Protein AF-A0A3M1W271-F1 (afdb_monomer_lite)

Radius of gyration: 35.54 Å; chains: 1; bounding box: 88×85×99 Å

Structure (mmCIF, N/CA/C/O backbone):
data_AF-A0A3M1W271-F1
#
_entry.id   AF-A0A3M1W271-F1
#
loop_
_atom_site.group_PDB
_atom_site.id
_atom_site.type_symbol
_atom_site.label_atom_id
_atom_site.label_alt_id
_atom_site.label_comp_id
_atom_site.label_asym_id
_atom_site.label_entity_id
_atom_site.label_seq_id
_atom_site.pdbx_PDB_ins_code
_atom_site.Cartn_x
_atom_site.Cartn_y
_atom_site.Cartn_z
_atom_site.occupancy
_atom_site.B_iso_or_equiv
_atom_site.auth_seq_id
_atom_site.auth_comp_id
_atom_site.auth_asym_id
_atom_site.auth_atom_id
_atom_site.pdbx_PDB_model_num
ATOM 1 N N . MET A 1 1 ? 28.855 -4.464 46.866 1.00 49.19 1 MET A N 1
ATOM 2 C CA . MET A 1 1 ? 28.554 -5.859 47.249 1.00 49.19 1 MET A CA 1
ATOM 3 C C . MET A 1 1 ? 27.226 -6.256 46.620 1.00 49.19 1 MET A C 1
ATOM 5 O O . MET A 1 1 ? 26.177 -5.941 47.157 1.00 49.19 1 MET A O 1
ATOM 9 N N . ALA A 1 2 ? 27.291 -6.854 45.432 1.00 51.12 2 ALA A N 1
ATOM 10 C CA . ALA A 1 2 ? 26.289 -7.813 44.949 1.00 51.12 2 ALA A CA 1
ATOM 11 C C . ALA A 1 2 ? 26.632 -9.200 45.578 1.00 51.12 2 ALA A C 1
ATOM 13 O O . ALA A 1 2 ? 27.710 -9.261 46.186 1.00 51.12 2 ALA A O 1
ATOM 14 N N . PRO A 1 3 ? 25.862 -10.310 45.415 1.00 60.41 3 PRO A N 1
ATOM 15 C CA . PRO A 1 3 ? 24.870 -10.561 44.356 1.00 60.41 3 PRO A CA 1
ATOM 16 C C . PRO A 1 3 ? 23.673 -11.494 44.722 1.00 60.41 3 PRO A C 1
ATOM 18 O O . PRO A 1 3 ? 23.497 -11.910 45.862 1.00 60.41 3 PRO A O 1
ATOM 21 N N . CYS A 1 4 ? 22.922 -11.863 43.672 1.00 42.75 4 CYS A N 1
ATOM 22 C CA . CYS A 1 4 ? 22.215 -13.138 43.439 1.00 42.75 4 CYS A CA 1
ATOM 23 C C . CYS A 1 4 ? 20.697 -13.224 43.683 1.00 42.75 4 CYS A C 1
ATOM 25 O O . CYS A 1 4 ? 20.202 -13.122 44.798 1.00 42.75 4 CYS A O 1
ATOM 27 N N . GLY A 1 5 ? 19.988 -13.562 42.597 1.00 45.78 5 GLY A N 1
ATOM 28 C CA . GLY A 1 5 ? 18.591 -13.995 42.595 1.00 45.78 5 GLY A CA 1
ATOM 29 C C . GLY A 1 5 ? 18.025 -14.250 41.193 1.00 45.78 5 GLY A C 1
ATOM 30 O O . GLY A 1 5 ? 16.955 -13.748 40.875 1.00 45.78 5 GLY A O 1
ATOM 31 N N . CYS A 1 6 ? 18.749 -14.982 40.335 1.00 43.88 6 CYS A N 1
ATOM 32 C CA . CYS A 1 6 ? 18.234 -15.486 39.054 1.00 43.88 6 CYS A CA 1
ATOM 33 C C . CYS A 1 6 ? 17.326 -16.702 39.292 1.00 43.88 6 CYS A C 1
ATOM 35 O O . CYS A 1 6 ? 17.764 -17.687 39.882 1.00 43.88 6 CYS A O 1
ATOM 37 N N . GLY A 1 7 ? 16.089 -16.655 38.793 1.00 50.03 7 GLY A N 1
ATOM 38 C CA . GLY A 1 7 ? 15.161 -17.787 38.755 1.00 50.03 7 GLY A CA 1
ATOM 39 C C . GLY A 1 7 ? 14.805 -18.141 37.316 1.00 50.03 7 GLY A C 1
ATOM 40 O O . GLY A 1 7 ? 13.777 -17.703 36.810 1.00 50.03 7 GLY A O 1
ATOM 41 N N . GLY A 1 8 ? 15.670 -18.915 36.658 1.00 41.38 8 GLY A N 1
ATOM 42 C CA . GLY A 1 8 ? 15.389 -19.531 35.363 1.00 41.38 8 GLY A CA 1
ATOM 43 C C . GLY A 1 8 ? 14.471 -20.742 35.528 1.00 41.38 8 GLY A C 1
ATOM 44 O O . GLY A 1 8 ? 14.724 -21.611 36.363 1.00 41.38 8 GLY A O 1
ATOM 45 N N . ARG A 1 9 ? 13.404 -20.814 34.728 1.00 50.53 9 ARG A N 1
ATOM 46 C CA . ARG A 1 9 ? 12.617 -22.037 34.543 1.00 50.53 9 ARG A CA 1
ATOM 47 C C . ARG A 1 9 ? 12.783 -22.529 33.115 1.00 50.53 9 ARG A C 1
ATOM 49 O O . ARG A 1 9 ? 12.243 -21.956 32.176 1.00 50.53 9 ARG A O 1
ATOM 56 N N . ASN A 1 10 ? 13.539 -23.616 33.023 1.00 41.16 10 ASN A N 1
ATOM 57 C CA . ASN A 1 10 ? 13.687 -24.488 31.872 1.00 41.16 10 ASN A CA 1
ATOM 58 C C . ASN A 1 10 ? 12.311 -25.004 31.434 1.00 41.16 10 ASN A C 1
ATOM 60 O O . ASN A 1 10 ? 11.606 -25.627 32.233 1.00 41.16 10 ASN A O 1
ATOM 64 N N . ARG A 1 11 ? 11.944 -24.782 30.169 1.00 49.47 11 ARG A N 1
ATOM 65 C CA . ARG A 1 11 ? 10.889 -25.549 29.504 1.00 49.47 11 ARG A CA 1
ATOM 66 C C . ARG A 1 11 ? 11.574 -26.496 28.532 1.00 49.47 11 ARG A C 1
ATOM 68 O O . ARG A 1 11 ? 12.271 -26.060 27.626 1.00 49.47 11 ARG A O 1
ATOM 75 N N . LEU A 1 12 ? 11.428 -27.774 28.848 1.00 53.34 12 LEU A N 1
ATOM 76 C CA . LEU A 1 12 ? 12.032 -28.911 28.180 1.00 53.34 12 LEU A CA 1
ATOM 77 C C . LEU A 1 12 ? 11.588 -28.995 26.719 1.00 53.34 12 LEU A C 1
ATOM 79 O O . LEU A 1 12 ? 10.410 -28.824 26.406 1.00 53.34 12 LEU A O 1
ATOM 83 N N . GLU A 1 13 ? 12.579 -29.278 25.883 1.00 41.44 13 GLU A N 1
ATOM 84 C CA . GLU A 1 13 ? 12.476 -29.804 24.531 1.00 41.44 13 GLU A CA 1
ATOM 85 C C . GLU A 1 13 ? 11.631 -31.087 24.517 1.00 41.44 13 GLU A C 1
ATOM 87 O O . GLU A 1 13 ? 11.939 -32.048 25.223 1.00 41.44 13 GLU A O 1
ATOM 92 N N . GLU A 1 14 ? 10.600 -31.131 23.674 1.00 50.91 14 GLU A N 1
ATOM 93 C CA . GLU A 1 14 ? 10.067 -32.388 23.149 1.00 50.91 14 GLU A CA 1
ATOM 94 C C . GLU A 1 14 ? 10.675 -32.612 21.764 1.00 50.91 14 GLU A C 1
ATOM 96 O O . GLU A 1 14 ? 10.293 -31.996 20.770 1.00 50.91 14 GLU A O 1
ATOM 101 N N . ALA A 1 15 ? 11.668 -33.496 21.728 1.00 40.22 15 ALA A N 1
ATOM 102 C CA . ALA A 1 15 ? 12.216 -34.068 20.514 1.00 40.22 15 ALA A CA 1
ATOM 103 C C . ALA A 1 15 ? 11.222 -35.088 19.935 1.00 40.22 15 ALA A C 1
ATOM 105 O O . ALA A 1 15 ? 10.914 -36.094 20.575 1.00 40.22 15 ALA A O 1
ATOM 106 N N . VAL A 1 16 ? 10.757 -34.858 18.707 1.00 61.03 16 VAL A N 1
ATOM 107 C CA . VAL A 1 16 ? 10.017 -35.849 17.912 1.00 61.03 16 VAL A CA 1
ATOM 108 C C . VAL A 1 16 ? 10.996 -36.534 16.950 1.00 61.03 16 VAL A C 1
ATOM 110 O O . VAL A 1 16 ? 11.576 -35.855 16.101 1.00 61.03 16 VAL A O 1
ATOM 113 N N . PRO A 1 17 ? 11.198 -37.863 17.037 1.00 54.25 17 PRO A N 1
ATOM 114 C CA . PRO A 1 17 ? 12.016 -38.607 16.090 1.00 54.25 17 PRO A CA 1
ATOM 115 C C . PRO A 1 17 ? 11.163 -39.344 15.043 1.00 54.25 17 PRO A C 1
ATOM 117 O O . PRO A 1 17 ? 10.134 -39.933 15.363 1.00 54.25 17 PRO A O 1
ATOM 120 N N . GLY A 1 18 ? 11.683 -39.429 13.814 1.00 41.25 18 GLY A N 1
ATOM 121 C CA . GLY A 1 18 ? 11.374 -40.517 12.873 1.00 41.25 18 GLY A CA 1
ATOM 122 C C . GLY A 1 18 ? 10.558 -40.108 11.643 1.00 41.25 18 GLY A C 1
ATOM 123 O O . GLY A 1 18 ? 9.359 -39.898 11.721 1.00 41.25 18 GLY A O 1
ATOM 124 N N . THR A 1 19 ? 11.206 -39.844 10.504 1.00 42.97 19 THR A N 1
ATOM 125 C CA . THR A 1 19 ? 11.487 -40.811 9.415 1.00 42.97 19 THR A CA 1
ATOM 126 C C . THR A 1 19 ? 10.268 -41.257 8.593 1.00 42.97 19 THR A C 1
ATOM 128 O O . THR A 1 19 ? 9.469 -42.074 9.037 1.00 42.97 19 THR A O 1
ATOM 131 N N . ARG A 1 20 ? 10.219 -40.826 7.317 1.00 41.06 20 ARG A N 1
ATOM 132 C CA . ARG A 1 20 ? 10.266 -41.685 6.102 1.00 41.06 20 ARG A CA 1
ATOM 133 C C . ARG A 1 20 ? 9.971 -40.878 4.819 1.00 41.06 20 ARG A C 1
ATOM 135 O O . ARG A 1 20 ? 8.834 -40.525 4.543 1.00 41.06 20 ARG A O 1
ATOM 142 N N . ARG A 1 21 ? 11.012 -40.667 3.999 1.00 43.62 21 ARG A N 1
ATOM 143 C CA . ARG A 1 21 ? 10.936 -40.682 2.515 1.00 43.62 21 ARG A CA 1
ATOM 144 C C . ARG A 1 21 ? 10.820 -42.159 2.081 1.00 43.62 21 ARG A C 1
ATOM 146 O O . ARG A 1 21 ? 11.373 -42.987 2.811 1.00 43.62 21 ARG A O 1
ATOM 153 N N . PRO A 1 22 ? 10.127 -42.546 0.986 1.00 52.22 22 PRO A N 1
ATOM 154 C CA . PRO A 1 22 ? 10.478 -42.254 -0.423 1.00 52.22 22 PRO A CA 1
ATOM 155 C C . PRO A 1 22 ? 9.196 -41.977 -1.274 1.00 52.22 22 PRO A C 1
ATOM 157 O O . PRO A 1 22 ? 8.108 -41.959 -0.723 1.00 52.22 22 PRO A O 1
ATOM 160 N N . ALA A 1 23 ? 9.162 -41.692 -2.575 1.00 40.94 23 ALA A N 1
ATOM 161 C CA . ALA A 1 23 ? 10.008 -42.085 -3.683 1.00 40.94 23 ALA A CA 1
ATOM 162 C C . ALA A 1 23 ? 9.849 -41.117 -4.871 1.00 40.94 23 ALA A C 1
ATOM 164 O O . ALA A 1 23 ? 8.785 -40.564 -5.134 1.00 40.94 23 ALA A O 1
ATOM 165 N N . SER A 1 24 ? 10.951 -41.002 -5.602 1.00 50.78 24 SER A N 1
ATOM 166 C CA . SER A 1 24 ? 11.039 -40.812 -7.047 1.00 50.78 24 SER A CA 1
ATOM 167 C C . SER A 1 24 ? 9.896 -41.463 -7.841 1.00 50.78 24 SER A C 1
ATOM 169 O O . SER A 1 24 ? 9.688 -42.660 -7.671 1.00 50.78 24 SER A O 1
ATOM 171 N N . ILE A 1 25 ? 9.284 -40.726 -8.774 1.00 44.19 25 ILE A N 1
ATOM 172 C CA . ILE A 1 25 ? 8.921 -41.182 -10.131 1.00 44.19 25 ILE A CA 1
ATOM 173 C C . ILE A 1 25 ? 8.858 -39.927 -11.022 1.00 44.19 25 ILE A C 1
ATOM 175 O O . ILE A 1 25 ? 7.969 -39.093 -10.897 1.00 44.19 25 ILE A O 1
ATOM 179 N N . SER A 1 26 ? 9.846 -39.806 -11.907 1.00 47.94 26 SER A N 1
ATOM 180 C CA . SER A 1 26 ? 9.726 -39.162 -13.220 1.00 47.94 26 SER A CA 1
ATOM 181 C C . SER A 1 26 ? 9.505 -40.298 -14.223 1.00 47.94 26 SER A C 1
ATOM 183 O O . SER A 1 26 ? 10.087 -41.373 -14.027 1.00 47.94 26 SER A O 1
ATOM 185 N N . PRO A 1 27 ? 8.649 -40.129 -15.246 1.00 58.50 27 PRO A N 1
ATOM 186 C CA . PRO A 1 27 ? 9.233 -39.959 -16.582 1.00 58.50 27 PRO A CA 1
ATOM 187 C C . PRO A 1 27 ? 8.419 -39.056 -17.541 1.00 58.50 27 PRO A C 1
ATOM 189 O O . PRO A 1 27 ? 7.212 -39.221 -17.656 1.00 58.50 27 PRO A O 1
ATOM 192 N N . TYR A 1 28 ? 9.137 -38.165 -18.250 1.00 48.84 28 TYR A N 1
ATOM 193 C CA . TYR A 1 28 ? 9.111 -37.855 -19.706 1.00 48.84 28 TYR A CA 1
ATOM 194 C C . TYR A 1 28 ? 7.759 -37.752 -20.478 1.00 48.84 28 TYR A C 1
ATOM 196 O O . TYR A 1 28 ? 6.860 -38.554 -20.259 1.00 48.84 28 TYR A O 1
ATOM 204 N N . PRO A 1 29 ? 7.628 -36.863 -21.501 1.00 56.66 29 PRO A N 1
ATOM 205 C CA . PRO A 1 29 ? 8.514 -36.917 -22.665 1.00 56.66 29 PRO A CA 1
ATOM 206 C C . PRO A 1 29 ? 8.965 -35.595 -23.299 1.00 56.66 29 PRO A C 1
ATOM 208 O O . PRO A 1 29 ? 8.276 -34.581 -23.362 1.00 56.66 29 PRO A O 1
ATOM 211 N N . SER A 1 30 ? 10.164 -35.718 -23.857 1.00 44.47 30 SER A N 1
ATOM 212 C CA . SER A 1 30 ? 10.843 -34.874 -24.824 1.00 44.47 30 SER A CA 1
ATOM 213 C C . SER A 1 30 ? 9.943 -34.550 -26.015 1.00 44.47 30 SER A C 1
ATOM 215 O O . SER A 1 30 ? 9.376 -35.455 -26.632 1.00 44.47 30 SER A O 1
ATOM 217 N N . ARG A 1 31 ? 9.867 -33.271 -26.393 1.00 42.66 31 ARG A N 1
ATOM 218 C CA . ARG A 1 31 ? 9.238 -32.842 -27.645 1.00 42.66 31 ARG A CA 1
ATOM 219 C C . ARG A 1 31 ? 10.329 -32.496 -28.673 1.00 42.66 31 ARG A C 1
ATOM 221 O O . ARG A 1 31 ? 11.277 -31.799 -28.312 1.00 42.66 31 ARG A O 1
ATOM 228 N N . PRO A 1 32 ? 10.239 -33.015 -29.911 1.00 51.69 32 PRO A N 1
ATOM 229 C CA . PRO A 1 32 ? 11.260 -32.849 -30.938 1.00 51.69 32 PRO A CA 1
ATOM 230 C C . PRO A 1 32 ? 11.191 -31.470 -31.598 1.00 51.69 32 PRO A C 1
ATOM 232 O O . PRO A 1 32 ? 10.152 -30.810 -31.600 1.00 51.69 32 PRO A O 1
ATOM 235 N N . GLY A 1 33 ? 12.334 -31.062 -32.148 1.00 42.59 33 GLY A N 1
ATOM 236 C CA . GLY A 1 33 ? 12.565 -29.750 -32.728 1.00 42.59 33 GLY A CA 1
ATOM 237 C C . GLY A 1 33 ? 11.757 -29.429 -33.983 1.00 42.59 33 GLY A C 1
ATOM 238 O O . GLY A 1 33 ? 11.274 -30.301 -34.701 1.00 42.59 33 GLY A O 1
ATOM 239 N N . ALA A 1 34 ? 11.698 -28.131 -34.263 1.00 44.94 34 ALA A N 1
ATOM 240 C CA . ALA A 1 34 ? 11.367 -27.591 -35.567 1.00 44.94 34 ALA A CA 1
ATOM 241 C C . ALA A 1 34 ? 12.378 -26.486 -35.888 1.00 44.94 34 ALA A C 1
ATOM 243 O O . ALA A 1 34 ? 12.328 -25.377 -35.366 1.00 44.94 34 ALA A O 1
ATOM 244 N N . SER A 1 35 ? 13.336 -26.852 -36.729 1.00 49.38 35 SER A N 1
ATOM 245 C CA . SER A 1 35 ? 14.180 -25.963 -37.511 1.00 49.38 35 SER A CA 1
ATOM 246 C C . SER A 1 35 ? 13.367 -25.364 -38.665 1.00 49.38 35 SER A C 1
ATOM 248 O O . SER A 1 35 ? 12.805 -26.117 -39.459 1.00 49.38 35 SER A O 1
ATOM 250 N N . GLY A 1 36 ? 13.365 -24.041 -38.802 1.00 45.31 36 GLY A N 1
ATOM 251 C CA . GLY A 1 36 ? 12.950 -23.321 -40.014 1.00 45.31 36 GLY A CA 1
ATOM 252 C C . GLY A 1 36 ? 13.597 -21.936 -39.980 1.00 45.31 36 GLY A C 1
ATOM 253 O O . GLY A 1 36 ? 13.282 -21.137 -39.112 1.00 45.31 36 GLY A O 1
ATOM 254 N N . SER A 1 37 ? 14.740 -21.735 -40.636 1.00 46.88 37 SER A N 1
ATOM 255 C CA . SER A 1 37 ? 14.904 -21.380 -42.056 1.00 46.88 37 SER A CA 1
ATOM 256 C C . SER A 1 37 ? 14.439 -19.956 -42.389 1.00 46.88 37 SER A C 1
ATOM 258 O O . SER A 1 37 ? 13.263 -19.708 -42.626 1.00 46.88 37 SER A O 1
ATOM 260 N N . ALA A 1 38 ? 15.432 -19.064 -42.413 1.00 44.00 38 ALA A N 1
ATOM 261 C CA . ALA A 1 38 ? 15.640 -17.919 -43.298 1.00 44.00 38 ALA A CA 1
ATOM 262 C C . ALA A 1 38 ? 14.478 -17.419 -44.182 1.00 44.00 38 ALA A C 1
ATOM 264 O O . ALA A 1 38 ? 14.013 -18.126 -45.073 1.00 44.00 38 ALA A O 1
ATOM 265 N N . SER A 1 39 ? 14.222 -16.109 -44.115 1.00 52.12 39 SER A N 1
ATOM 266 C CA . SER A 1 39 ? 13.984 -15.320 -45.328 1.00 52.12 39 SER A CA 1
ATOM 267 C C . SER A 1 39 ? 14.499 -13.887 -45.171 1.00 52.12 39 SER A C 1
ATOM 269 O O . SER A 1 39 ? 13.963 -13.078 -44.420 1.00 52.12 39 SER A O 1
ATOM 271 N N . SER A 1 40 ? 15.557 -13.614 -45.920 1.00 46.62 40 SER A N 1
ATOM 272 C CA . SER A 1 40 ? 16.097 -12.316 -46.309 1.00 46.62 40 SER A CA 1
ATOM 273 C C . SER A 1 40 ? 15.116 -11.500 -47.166 1.00 46.62 40 SER A C 1
ATOM 275 O O . SER A 1 40 ? 14.523 -12.055 -48.092 1.00 46.62 40 SER A O 1
ATOM 277 N N . GLY A 1 41 ? 15.042 -10.182 -46.954 1.00 40.44 41 GLY A N 1
ATOM 278 C CA . GLY A 1 41 ? 14.408 -9.222 -47.870 1.00 40.44 41 GLY A CA 1
ATOM 279 C C . GLY A 1 41 ? 14.767 -7.757 -47.537 1.00 40.44 41 GLY A C 1
ATOM 280 O O . GLY A 1 41 ? 15.051 -7.486 -46.378 1.00 40.44 41 GLY A O 1
ATOM 281 N N . PRO A 1 42 ? 14.833 -6.839 -48.527 1.00 62.84 42 PRO A N 1
ATOM 282 C CA . PRO A 1 42 ? 15.856 -5.778 -48.622 1.00 62.84 42 PRO A CA 1
ATOM 283 C C . PRO A 1 42 ? 15.409 -4.361 -48.172 1.00 62.84 42 PRO A C 1
ATOM 285 O O . PRO A 1 42 ? 14.233 -4.157 -47.870 1.00 62.84 42 PRO A O 1
ATOM 288 N N . PRO A 1 43 ? 16.333 -3.366 -48.139 1.00 55.19 43 PRO A N 1
ATOM 289 C CA . PRO A 1 43 ? 16.111 -2.062 -47.515 1.00 55.19 43 PRO A CA 1
ATOM 290 C C . PRO A 1 43 ? 15.419 -1.059 -48.449 1.00 55.19 43 PRO A C 1
ATOM 292 O O . PRO A 1 43 ? 15.778 -0.915 -49.618 1.00 55.19 43 PRO A O 1
ATOM 295 N N . GLY A 1 44 ? 14.455 -0.319 -47.899 1.00 48.38 44 GLY A N 1
ATOM 296 C CA . GLY A 1 44 ? 13.770 0.789 -48.560 1.00 48.38 44 GLY A CA 1
ATOM 297 C C . GLY A 1 44 ? 14.196 2.133 -47.980 1.00 48.38 44 GLY A C 1
ATOM 298 O O . GLY A 1 44 ? 13.708 2.558 -46.939 1.00 48.38 44 GLY A O 1
ATOM 299 N N . SER A 1 45 ? 15.097 2.813 -48.680 1.00 48.62 45 SER A N 1
ATOM 300 C CA . SER A 1 45 ? 15.404 4.231 -48.509 1.00 48.62 45 SER A CA 1
ATOM 301 C C . SER A 1 45 ? 14.227 5.104 -48.949 1.00 48.62 45 SER A C 1
ATOM 303 O O . SER A 1 45 ? 13.772 4.976 -50.089 1.00 48.62 45 SER A O 1
ATOM 305 N N . THR A 1 46 ? 13.804 6.082 -48.144 1.00 48.94 46 THR A N 1
ATOM 306 C CA . THR A 1 46 ? 13.186 7.296 -48.700 1.00 48.94 46 THR A CA 1
ATOM 307 C C . THR A 1 46 ? 13.516 8.536 -47.872 1.00 48.94 46 THR A C 1
ATOM 309 O O . THR A 1 46 ? 13.235 8.660 -46.687 1.00 48.94 46 THR A O 1
ATOM 312 N N . THR A 1 47 ? 14.145 9.449 -48.591 1.00 42.28 47 THR A N 1
ATOM 313 C CA . THR A 1 47 ? 14.415 10.864 -48.371 1.00 42.28 47 THR A CA 1
ATOM 314 C C . THR A 1 47 ? 13.323 11.677 -47.662 1.00 42.28 47 THR A C 1
ATOM 316 O O . THR A 1 47 ? 12.207 11.782 -48.157 1.00 42.28 47 THR A O 1
ATOM 319 N N . GLY A 1 48 ? 13.742 12.424 -46.636 1.00 35.56 48 GLY A N 1
ATOM 320 C CA . GLY A 1 48 ? 13.714 13.891 -46.644 1.00 35.56 48 GLY A CA 1
ATOM 321 C C . GLY A 1 48 ? 12.403 14.614 -46.316 1.00 35.56 48 GLY A C 1
ATOM 322 O O . GLY A 1 48 ? 11.505 14.683 -47.145 1.00 35.56 48 GLY A O 1
ATOM 323 N N . ARG A 1 49 ? 12.407 15.390 -45.222 1.00 39.12 49 ARG A N 1
ATOM 324 C CA . ARG A 1 49 ? 12.122 16.837 -45.297 1.00 39.12 49 ARG A CA 1
ATOM 325 C C . ARG A 1 49 ? 12.482 17.575 -44.009 1.00 39.12 49 ARG A C 1
ATOM 327 O O . ARG A 1 49 ? 11.825 17.461 -42.986 1.00 39.12 49 ARG A O 1
ATOM 334 N N . SER A 1 50 ? 13.491 18.426 -44.144 1.00 44.97 50 SER A N 1
ATOM 335 C CA . SER A 1 50 ? 13.721 19.602 -43.313 1.00 44.97 50 SER A CA 1
ATOM 336 C C . SER A 1 50 ? 12.527 20.560 -43.407 1.00 44.97 50 SER A C 1
ATOM 338 O O . SER A 1 50 ? 12.161 20.977 -44.511 1.00 44.97 50 SER A O 1
ATOM 340 N N . ARG A 1 51 ? 11.962 20.960 -42.263 1.00 46.50 51 ARG A N 1
ATOM 341 C CA . ARG A 1 51 ? 11.326 22.273 -42.101 1.00 46.50 51 ARG A CA 1
ATOM 342 C C . ARG A 1 51 ? 11.664 22.865 -40.737 1.00 46.50 51 ARG A C 1
ATOM 344 O O . ARG A 1 51 ? 11.213 22.409 -39.697 1.00 46.50 51 ARG A O 1
ATOM 351 N N . ARG A 1 52 ? 12.480 23.915 -40.816 1.00 42.03 52 ARG A N 1
ATOM 352 C CA . ARG A 1 52 ? 12.724 24.938 -39.802 1.00 42.03 52 ARG A CA 1
ATOM 353 C C . ARG A 1 52 ? 11.458 25.750 -39.497 1.00 42.03 52 ARG A C 1
ATOM 355 O O . ARG A 1 52 ? 10.591 25.884 -40.360 1.00 42.03 52 ARG A O 1
ATOM 362 N N . SER A 1 53 ? 11.544 26.457 -38.367 1.00 39.66 53 SER A N 1
ATOM 363 C CA . SER A 1 53 ? 10.788 27.650 -37.935 1.00 39.66 53 SER A CA 1
ATOM 364 C C . SER A 1 53 ? 9.373 27.372 -37.405 1.00 39.66 53 SER A C 1
ATOM 366 O O . SER A 1 53 ? 8.665 26.556 -37.969 1.00 39.66 53 SER A O 1
ATOM 368 N N . SER A 1 54 ? 8.892 27.992 -36.329 1.00 42.50 54 SER A N 1
ATOM 369 C CA . SER A 1 54 ? 9.321 29.234 -35.688 1.00 42.50 54 SER A CA 1
ATOM 370 C C . SER A 1 54 ? 8.951 29.252 -34.204 1.00 42.50 54 SER A C 1
ATOM 372 O O . SER A 1 54 ? 7.803 29.023 -33.831 1.00 42.50 54 SER A O 1
ATOM 374 N N . SER A 1 55 ? 9.924 29.639 -33.390 1.00 45.97 55 SER A N 1
ATOM 375 C CA . SER A 1 55 ? 9.748 30.311 -32.111 1.00 45.97 55 SER A CA 1
ATOM 376 C C . SER A 1 55 ? 9.233 31.739 -32.340 1.00 45.97 55 SER A C 1
ATOM 378 O O . SER A 1 55 ? 9.986 32.579 -32.831 1.00 45.97 55 SER A O 1
ATOM 380 N N . ALA A 1 56 ? 7.977 32.010 -32.007 1.00 45.16 56 ALA A N 1
ATOM 381 C CA . ALA A 1 56 ? 7.454 33.331 -31.649 1.00 45.16 56 ALA A CA 1
ATOM 382 C C . ALA A 1 56 ? 5.992 33.152 -31.219 1.00 45.16 56 ALA A C 1
ATOM 384 O O . ALA A 1 56 ? 5.293 32.313 -31.771 1.00 45.16 56 ALA A O 1
ATOM 385 N N . ASP A 1 57 ? 5.553 33.953 -30.255 1.00 41.25 57 ASP A N 1
ATOM 386 C CA . ASP A 1 57 ? 4.173 34.077 -29.772 1.00 41.25 57 ASP A CA 1
ATOM 387 C C . ASP A 1 57 ? 3.680 33.039 -28.759 1.00 41.25 57 ASP A C 1
ATOM 389 O O . ASP A 1 57 ? 2.836 32.190 -29.032 1.00 41.25 57 ASP A O 1
ATOM 393 N N . ARG A 1 58 ? 4.116 33.236 -27.508 1.00 40.03 58 ARG A N 1
ATOM 394 C CA . ARG A 1 58 ? 3.200 33.289 -26.351 1.00 40.03 58 ARG A CA 1
ATOM 395 C C . ARG A 1 58 ? 3.832 34.082 -25.206 1.00 40.03 58 ARG A C 1
ATOM 397 O O . ARG A 1 58 ? 4.281 33.553 -24.197 1.00 40.03 58 ARG A O 1
ATOM 404 N N . VAL A 1 59 ? 3.862 35.397 -25.407 1.00 42.56 59 VAL A N 1
ATOM 405 C CA . VAL A 1 59 ? 3.980 36.403 -24.348 1.00 42.56 59 VAL A CA 1
ATOM 406 C C . VAL A 1 59 ? 2.559 36.756 -23.916 1.00 42.56 59 VAL A C 1
ATOM 408 O O . VAL A 1 59 ? 1.831 37.328 -24.719 1.00 42.56 59 VAL A O 1
ATOM 411 N N . ALA A 1 60 ? 2.168 36.425 -22.682 1.00 37.78 60 ALA A N 1
ATOM 412 C CA . ALA A 1 60 ? 1.277 37.240 -21.844 1.00 37.78 60 ALA A CA 1
ATOM 413 C C . ALA A 1 60 ? 0.947 36.531 -20.521 1.00 37.78 60 ALA A C 1
ATOM 415 O O . ALA A 1 60 ? 0.542 35.374 -20.523 1.00 37.78 60 ALA A O 1
ATOM 416 N N . SER A 1 61 ? 0.976 37.318 -19.438 1.00 35.97 61 SER A N 1
ATOM 417 C CA . SER A 1 61 ? 0.414 37.030 -18.108 1.00 35.97 61 SER A CA 1
ATOM 418 C C . SER A 1 61 ? 1.248 36.037 -17.285 1.00 35.97 61 SER A C 1
ATOM 420 O O . SER A 1 61 ? 1.364 34.878 -17.635 1.00 35.97 61 SER A O 1
ATOM 422 N N . VAL A 1 62 ? 1.902 36.390 -16.180 1.00 40.84 62 VAL A N 1
ATOM 423 C CA . VAL A 1 62 ? 1.365 37.100 -15.018 1.00 40.84 62 VAL A CA 1
ATOM 424 C C . VAL A 1 62 ? 2.531 37.794 -14.308 1.00 40.84 62 VAL A C 1
ATOM 426 O O . VAL A 1 62 ? 3.446 37.159 -13.787 1.00 40.84 62 VAL A O 1
ATOM 429 N N . ARG A 1 63 ? 2.496 39.124 -14.303 1.00 41.66 63 ARG A N 1
ATOM 430 C CA . ARG A 1 63 ? 3.241 39.974 -13.372 1.00 41.66 63 ARG A CA 1
ATOM 431 C C . ARG A 1 63 ? 2.271 40.301 -12.236 1.00 41.66 63 ARG A C 1
ATOM 433 O O . ARG A 1 63 ? 1.079 40.399 -12.499 1.00 41.66 63 ARG A O 1
ATOM 440 N N . GLU A 1 64 ? 2.817 40.564 -11.049 1.00 39.50 64 GLU A N 1
ATOM 441 C CA . GLU A 1 64 ? 2.150 41.235 -9.919 1.00 39.50 64 GLU A CA 1
ATOM 442 C C . GLU A 1 64 ? 1.478 40.308 -8.885 1.00 39.50 64 GLU A C 1
ATOM 444 O O . GLU A 1 64 ? 0.335 39.906 -9.044 1.00 39.50 64 GLU A O 1
ATOM 449 N N . HIS A 1 65 ? 2.189 40.013 -7.786 1.00 37.34 65 HIS A N 1
ATOM 450 C CA . HIS A 1 65 ? 1.768 40.327 -6.404 1.00 37.34 65 HIS A CA 1
ATOM 451 C C . HIS A 1 65 ? 2.825 39.833 -5.395 1.00 37.34 65 HIS A C 1
ATOM 453 O O . HIS A 1 65 ? 2.728 38.764 -4.802 1.00 37.34 65 HIS A O 1
ATOM 459 N N . VAL A 1 66 ? 3.855 40.658 -5.185 1.00 46.00 66 VAL A N 1
ATOM 460 C CA . VAL A 1 66 ? 4.734 40.603 -4.009 1.00 46.00 66 VAL A CA 1
ATOM 461 C C . VAL A 1 66 ? 4.524 41.909 -3.256 1.00 46.00 66 VAL A C 1
ATOM 463 O O . VAL A 1 66 ? 4.931 42.953 -3.761 1.00 46.00 66 VAL A O 1
ATOM 466 N N . ARG A 1 67 ? 3.884 41.833 -2.080 1.00 43.16 67 ARG A N 1
ATOM 467 C CA . ARG A 1 67 ? 4.059 42.677 -0.874 1.00 43.16 67 ARG A CA 1
ATOM 468 C C . ARG A 1 67 ? 2.791 42.642 -0.020 1.00 43.16 67 ARG A C 1
ATOM 470 O O . ARG A 1 67 ? 1.793 43.236 -0.400 1.00 43.16 67 ARG A O 1
ATOM 477 N N . ASN A 1 68 ? 2.881 41.998 1.142 1.00 38.50 68 ASN A N 1
ATOM 478 C CA . ASN A 1 68 ? 2.443 42.496 2.458 1.00 38.50 68 ASN A CA 1
ATOM 479 C C . ASN A 1 68 ? 2.022 41.340 3.363 1.00 38.50 68 ASN A C 1
ATOM 481 O O . ASN A 1 68 ? 1.005 40.709 3.112 1.00 38.50 68 ASN A O 1
ATOM 485 N N . ALA A 1 69 ? 2.787 41.129 4.435 1.00 35.97 69 ALA A N 1
ATOM 486 C CA . ALA A 1 69 ? 2.285 40.955 5.802 1.00 35.97 69 ALA A CA 1
ATOM 487 C C . ALA A 1 69 ? 3.474 40.601 6.710 1.00 35.97 69 ALA A C 1
ATOM 489 O O . ALA A 1 69 ? 3.804 39.436 6.923 1.00 35.97 69 ALA A O 1
ATOM 490 N N . ARG A 1 70 ? 4.152 41.639 7.210 1.00 46.97 70 ARG A N 1
ATOM 491 C CA . ARG A 1 70 ? 4.870 41.575 8.487 1.00 46.97 70 ARG A CA 1
ATOM 492 C C . ARG A 1 70 ? 3.865 41.900 9.594 1.00 46.97 70 ARG A C 1
ATOM 494 O O . ARG A 1 70 ? 2.944 42.673 9.359 1.00 46.97 70 ARG A O 1
ATOM 501 N N . ASP A 1 71 ? 4.132 41.333 10.765 1.00 47.00 71 ASP A N 1
ATOM 502 C CA . ASP A 1 71 ? 3.492 41.551 12.066 1.00 47.00 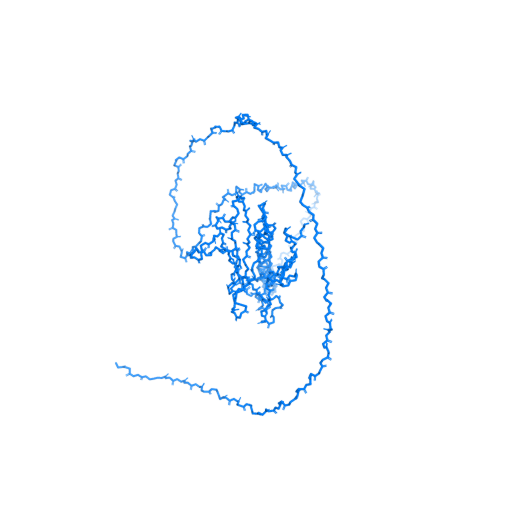71 ASP A CA 1
ATOM 503 C C . ASP A 1 71 ? 2.145 40.867 12.303 1.00 47.00 71 ASP A C 1
ATOM 505 O O . ASP A 1 71 ? 1.095 41.350 11.900 1.00 47.00 71 ASP A O 1
ATOM 509 N N . THR A 1 72 ? 2.155 39.779 13.081 1.00 40.03 72 THR A N 1
ATOM 510 C CA . THR A 1 72 ? 1.735 39.812 14.500 1.00 40.03 72 THR A CA 1
ATOM 511 C C . THR A 1 72 ? 1.801 38.422 15.142 1.00 40.03 72 THR A C 1
ATOM 513 O O . THR A 1 72 ? 1.399 37.428 14.548 1.00 40.03 72 THR A O 1
ATOM 516 N N . GLY A 1 73 ? 2.235 38.379 16.406 1.00 34.38 73 GLY A N 1
ATOM 517 C CA . GLY A 1 73 ? 1.725 37.402 17.372 1.00 34.38 73 GLY A CA 1
ATOM 518 C C . GLY A 1 73 ? 2.676 36.287 17.793 1.00 34.38 73 GLY A C 1
ATOM 519 O O . GLY A 1 73 ? 2.637 35.185 17.256 1.00 34.38 73 GLY A O 1
ATOM 520 N N . SER A 1 74 ? 3.446 36.552 18.851 1.00 48.19 74 SER A N 1
ATOM 521 C CA . SER A 1 74 ? 3.957 35.530 19.766 1.00 48.19 74 SER A CA 1
ATOM 522 C C . SER A 1 74 ? 2.846 34.558 20.169 1.00 48.19 74 SER A C 1
ATOM 524 O O . SER A 1 74 ? 1.833 34.980 20.725 1.00 48.19 74 SER A O 1
ATOM 526 N N . SER A 1 75 ? 3.063 33.261 19.959 1.00 38.09 75 SER A N 1
ATOM 527 C CA . SER A 1 75 ? 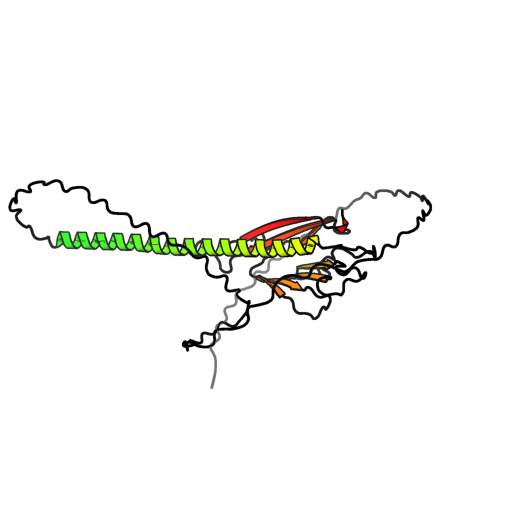2.297 32.216 20.631 1.00 38.09 75 SER A CA 1
ATOM 528 C C . SER A 1 75 ? 3.241 31.145 21.160 1.00 38.09 75 SER A C 1
ATOM 530 O O . SER A 1 75 ? 4.176 30.706 20.492 1.00 38.09 75 SER A O 1
ATOM 532 N N . LEU A 1 76 ? 2.987 30.815 22.416 1.00 39.72 76 LEU A N 1
ATOM 533 C CA . LEU A 1 76 ? 3.692 29.912 23.305 1.00 39.72 76 LEU A CA 1
ATOM 534 C C . LEU A 1 76 ? 3.937 28.544 22.638 1.00 39.72 76 LEU A C 1
ATOM 536 O O . LEU A 1 76 ? 2.993 27.813 22.340 1.00 39.72 76 LEU A O 1
ATOM 540 N N . VAL A 1 77 ? 5.202 28.177 22.434 1.00 36.56 77 VAL A N 1
ATOM 541 C CA . VAL A 1 77 ? 5.586 26.832 21.987 1.00 36.56 77 VAL A CA 1
ATOM 542 C C . VAL A 1 77 ? 5.637 25.919 23.211 1.00 36.56 77 VAL A C 1
ATOM 544 O O . VAL A 1 77 ? 6.578 25.970 23.999 1.00 36.56 77 VAL A O 1
ATOM 547 N N . LEU A 1 78 ? 4.609 25.085 23.370 1.00 36.97 78 LEU A N 1
ATOM 548 C CA . LEU A 1 78 ? 4.668 23.878 24.192 1.00 36.97 78 LEU A CA 1
ATOM 549 C C . LEU A 1 78 ? 5.425 22.813 23.393 1.00 36.97 78 LEU A C 1
ATOM 551 O O . LEU A 1 78 ? 4.917 22.256 22.422 1.00 36.97 78 LEU A O 1
ATOM 555 N N . THR A 1 79 ? 6.671 22.573 23.786 1.00 36.94 79 THR A N 1
ATOM 556 C CA . THR A 1 79 ? 7.523 21.507 23.266 1.00 36.94 79 THR A CA 1
ATOM 557 C C . THR A 1 79 ? 7.035 20.149 23.780 1.00 36.94 79 THR A C 1
ATOM 559 O O . THR A 1 79 ? 7.147 19.836 24.962 1.00 36.94 79 THR A O 1
ATOM 562 N N . GLY A 1 80 ? 6.497 19.327 22.879 1.00 39.09 80 GLY A N 1
ATOM 563 C CA . GLY A 1 80 ? 6.290 17.889 23.072 1.00 39.09 80 GLY A CA 1
ATOM 564 C C . GLY A 1 80 ? 7.070 17.115 21.998 1.00 39.09 80 GLY A C 1
ATOM 565 O O . GLY A 1 80 ? 7.061 17.546 20.843 1.00 39.09 80 GLY A O 1
ATOM 566 N N . PRO A 1 81 ? 7.780 16.021 22.331 1.00 49.00 81 PRO A N 1
ATOM 567 C CA . PRO A 1 81 ? 8.713 15.380 21.414 1.00 49.00 81 PRO A CA 1
ATOM 568 C C . PRO A 1 81 ? 7.996 14.350 20.535 1.00 49.00 81 PRO A C 1
ATOM 570 O O . PRO A 1 81 ? 7.825 13.205 20.933 1.00 49.00 81 PRO A O 1
ATOM 573 N N . CYS A 1 82 ? 7.632 14.748 19.318 1.00 39.38 82 CYS A N 1
ATOM 574 C CA . CYS A 1 82 ? 7.378 13.827 18.208 1.00 39.38 82 CYS A CA 1
ATOM 575 C C . CYS A 1 82 ? 8.069 14.389 16.955 1.00 39.38 82 CYS A C 1
ATOM 577 O O . CYS A 1 82 ? 7.453 15.076 16.144 1.00 39.38 82 CYS A O 1
ATOM 579 N N . ALA A 1 83 ? 9.376 14.155 16.836 1.00 47.56 83 ALA A N 1
ATOM 580 C CA . ALA A 1 83 ? 10.096 14.261 15.566 1.00 47.56 83 ALA A CA 1
ATOM 581 C C . ALA A 1 83 ? 9.661 13.087 14.664 1.00 47.56 83 ALA A C 1
ATOM 583 O O . ALA A 1 83 ? 9.450 11.992 15.168 1.00 47.56 83 ALA A O 1
ATOM 584 N N . GLY A 1 84 ? 9.507 13.188 13.350 1.00 42.25 84 GLY A N 1
ATOM 585 C CA . GLY A 1 84 ? 9.671 14.301 12.435 1.00 42.25 84 GLY A CA 1
ATOM 586 C C . GLY A 1 84 ? 9.532 13.748 11.017 1.00 42.25 84 GLY A C 1
ATOM 587 O O . GLY A 1 84 ? 10.276 12.857 10.635 1.00 42.25 84 GLY A O 1
ATOM 588 N N . THR A 1 85 ? 8.595 14.291 10.247 1.00 47.81 85 THR A N 1
ATOM 589 C CA . THR A 1 85 ? 8.610 14.286 8.778 1.00 47.81 85 THR A CA 1
ATOM 590 C C . THR A 1 85 ? 7.958 15.595 8.358 1.00 47.81 85 THR A C 1
ATOM 592 O O . THR A 1 85 ? 6.747 15.770 8.505 1.00 47.81 85 THR A O 1
ATOM 595 N N . ASN A 1 86 ? 8.776 16.550 7.915 1.00 41.25 86 ASN A N 1
ATOM 596 C CA . ASN A 1 86 ? 8.316 17.825 7.375 1.00 41.25 86 ASN A CA 1
ATOM 597 C C . ASN A 1 86 ? 7.732 17.584 5.980 1.00 41.25 86 ASN A C 1
ATOM 599 O O . ASN A 1 86 ? 8.404 17.803 4.977 1.00 41.25 86 ASN A O 1
ATOM 603 N N . PHE A 1 87 ? 6.480 17.138 5.914 1.00 42.69 87 PHE A N 1
ATOM 604 C CA . PHE A 1 87 ? 5.688 17.361 4.713 1.00 42.69 87 PHE A CA 1
ATOM 605 C C . PHE A 1 87 ? 5.360 18.857 4.646 1.00 42.69 87 PHE A C 1
ATOM 607 O O . PHE A 1 87 ? 4.890 19.412 5.648 1.00 42.69 87 PHE A O 1
ATOM 614 N N . PRO A 1 88 ? 5.576 19.540 3.508 1.00 42.31 88 PRO A N 1
ATOM 615 C CA . PRO A 1 88 ? 4.933 20.818 3.273 1.00 42.31 88 PRO A CA 1
ATOM 616 C C . PRO A 1 88 ? 3.430 20.546 3.232 1.00 42.31 88 PRO A C 1
ATOM 618 O O . PRO A 1 88 ? 2.877 20.118 2.225 1.00 42.31 88 PRO A O 1
ATOM 621 N N . VAL A 1 89 ? 2.768 20.747 4.372 1.00 47.34 89 VAL A N 1
ATOM 622 C CA . VAL A 1 89 ? 1.317 20.876 4.430 1.00 47.34 89 VAL A CA 1
ATOM 623 C C . VAL A 1 89 ? 1.006 22.130 3.629 1.00 47.34 89 VAL A C 1
ATOM 625 O O . VAL A 1 89 ? 1.091 23.251 4.140 1.00 47.34 89 VAL A O 1
ATOM 628 N N . GLU A 1 90 ? 0.707 21.942 2.347 1.00 42.94 90 GLU A N 1
ATOM 629 C CA . GLU A 1 90 ? -0.029 22.913 1.563 1.00 42.94 90 GLU A CA 1
ATOM 630 C C . GLU A 1 90 ? -1.279 23.204 2.390 1.00 42.94 90 GLU A C 1
ATOM 632 O O . GLU A 1 90 ? -2.142 22.343 2.582 1.00 42.94 90 GLU A O 1
ATOM 637 N N . ARG A 1 91 ? -1.306 24.383 3.024 1.00 41.34 91 ARG A N 1
ATOM 638 C CA . ARG A 1 91 ? -2.473 24.879 3.747 1.00 41.34 91 ARG A CA 1
ATOM 639 C C . ARG A 1 91 ? -3.538 25.150 2.694 1.00 41.34 91 ARG A C 1
ATOM 641 O O . ARG A 1 91 ? -3.777 26.298 2.331 1.00 41.34 91 ARG A O 1
ATOM 648 N N . GLY A 1 92 ? -4.155 24.084 2.192 1.00 43.59 92 GLY A N 1
ATOM 649 C CA . GLY A 1 92 ? -5.450 24.151 1.557 1.00 43.59 92 GLY A CA 1
ATOM 650 C C . GLY A 1 92 ? -6.335 24.876 2.548 1.00 43.59 92 GLY A C 1
ATOM 651 O O . GLY A 1 92 ? -6.540 24.400 3.668 1.00 43.59 92 GLY A O 1
ATOM 652 N N . SER A 1 93 ? -6.741 26.090 2.173 1.00 51.75 93 SER A N 1
ATOM 653 C CA . SER A 1 93 ? -7.718 26.860 2.925 1.00 51.75 93 SER A CA 1
ATOM 654 C C . SER A 1 93 ? -8.836 25.887 3.300 1.00 51.75 93 SER A C 1
ATOM 656 O O . SER A 1 93 ? -9.323 25.192 2.399 1.00 51.75 93 SER A O 1
ATOM 658 N N . PRO A 1 94 ? -9.164 25.732 4.596 1.00 56.78 94 PRO A N 1
ATOM 659 C CA . PRO A 1 94 ? -10.161 24.760 5.011 1.00 56.78 94 PRO A CA 1
ATOM 660 C C . PRO A 1 94 ? -11.401 24.990 4.148 1.00 56.78 94 PRO A C 1
ATOM 662 O O . PRO A 1 94 ? -11.771 26.157 3.964 1.00 56.78 94 PRO A O 1
ATOM 665 N N . PRO A 1 95 ? -12.010 23.937 3.566 1.00 52.97 95 PRO A N 1
ATOM 666 C CA . PRO A 1 95 ? -13.232 24.113 2.804 1.00 52.97 95 PRO A CA 1
ATOM 667 C C . PRO A 1 95 ? -14.175 24.893 3.704 1.00 52.97 95 PRO A C 1
ATOM 669 O O . PRO A 1 95 ? -14.435 24.466 4.834 1.00 52.97 95 PRO A O 1
ATOM 672 N N . GLU A 1 96 ? -14.571 26.080 3.236 1.00 49.81 96 GLU A N 1
ATOM 673 C CA . GLU A 1 96 ? -15.469 26.991 3.927 1.00 49.81 96 GLU A CA 1
ATOM 674 C C . GLU A 1 96 ? -16.758 26.205 4.141 1.00 49.81 96 GLU A C 1
ATOM 676 O O . GLU A 1 96 ? -17.649 26.144 3.292 1.00 49.81 96 GLU A O 1
ATOM 681 N N . THR A 1 97 ? -16.801 25.482 5.256 1.00 46.59 97 THR A N 1
ATOM 682 C CA . THR A 1 97 ? -17.925 24.659 5.637 1.00 46.59 97 THR A CA 1
ATOM 683 C C . THR A 1 97 ? -18.911 25.695 6.107 1.00 46.59 97 THR A C 1
ATOM 685 O O . THR A 1 97 ? -18.904 26.112 7.262 1.00 46.59 97 THR A O 1
ATOM 688 N N . ARG A 1 98 ? -19.681 26.231 5.159 1.00 51.22 98 ARG A N 1
ATOM 689 C CA . ARG A 1 98 ? -20.828 27.072 5.448 1.00 51.22 98 ARG A CA 1
ATOM 690 C C . ARG A 1 98 ? -21.781 26.193 6.229 1.00 51.22 98 ARG A C 1
ATOM 692 O O . ARG A 1 98 ? -22.621 25.500 5.658 1.00 51.22 98 ARG A O 1
ATOM 699 N N . TYR A 1 99 ? -21.619 26.207 7.546 1.00 47.34 99 TYR A N 1
ATOM 700 C CA . TYR A 1 99 ? -22.617 25.732 8.474 1.00 47.34 99 TYR A CA 1
ATOM 701 C C . TYR A 1 99 ? -23.847 26.581 8.191 1.00 47.34 99 TYR A C 1
ATOM 703 O O . TYR A 1 99 ? -23.963 27.730 8.620 1.00 47.34 99 TYR A O 1
ATOM 711 N N . ARG A 1 100 ? -24.747 26.044 7.369 1.00 50.12 100 ARG A N 1
ATOM 712 C CA . ARG A 1 100 ? -26.076 26.600 7.213 1.00 50.12 100 ARG A CA 1
ATOM 713 C C . ARG A 1 100 ? -26.745 26.325 8.548 1.00 50.12 100 ARG A C 1
ATOM 715 O O . ARG A 1 100 ? -27.263 25.237 8.772 1.00 50.12 100 ARG A O 1
ATOM 722 N N . VAL A 1 101 ? -26.643 27.287 9.461 1.00 50.91 101 VAL A N 1
ATOM 723 C CA . VAL A 1 101 ? -27.431 27.309 10.687 1.00 50.91 101 VAL A CA 1
ATOM 724 C C . VAL A 1 101 ? -28.880 27.331 10.223 1.00 50.91 101 VAL A C 1
ATOM 726 O O . VAL A 1 101 ? -29.412 28.367 9.825 1.00 50.91 101 VAL A O 1
ATOM 729 N N . ILE A 1 102 ? -29.502 26.156 10.177 1.00 52.16 102 ILE A N 1
ATOM 730 C CA . ILE A 1 102 ? -30.942 26.045 10.027 1.00 52.16 102 ILE A CA 1
ATOM 731 C C . ILE A 1 102 ? -31.484 26.498 11.374 1.00 52.16 102 ILE A C 1
ATOM 733 O O . ILE A 1 102 ? -31.630 25.715 12.309 1.00 52.16 102 ILE A O 1
ATOM 737 N N . VAL A 1 103 ? -31.726 27.801 11.482 1.00 55.94 103 VAL A N 1
ATOM 738 C CA . VAL A 1 103 ? -32.613 28.346 12.499 1.00 55.94 103 VAL A CA 1
ATOM 739 C C . VAL A 1 103 ? -33.977 27.745 12.181 1.00 55.94 103 VAL A C 1
ATOM 741 O O . VAL A 1 103 ? -34.688 28.217 11.294 1.00 55.94 103 VAL A O 1
ATOM 744 N N . LEU A 1 104 ? -34.304 26.634 12.841 1.00 54.25 104 LEU A N 1
ATOM 745 C CA . LEU A 1 104 ? -35.662 26.118 12.898 1.00 54.25 104 LEU A CA 1
ATOM 746 C C . LEU A 1 104 ? -36.487 27.207 13.575 1.00 54.25 104 LEU A C 1
ATOM 748 O O . LEU A 1 104 ? -36.519 27.312 14.798 1.00 54.25 104 LEU A O 1
ATOM 752 N N . GLY A 1 105 ? -37.087 28.068 12.753 1.00 51.34 105 GLY A N 1
ATOM 753 C CA . GLY A 1 105 ? -38.073 29.032 13.194 1.00 51.34 105 GLY A CA 1
ATOM 754 C C . GLY A 1 105 ? -39.180 28.262 13.892 1.00 51.34 105 GLY A C 1
ATOM 755 O O . GLY A 1 105 ? -39.991 27.596 13.247 1.00 51.34 105 GLY A O 1
ATOM 756 N N . THR A 1 106 ? -39.188 28.330 15.219 1.00 49.38 106 THR A N 1
ATOM 757 C CA . THR A 1 106 ? -40.316 27.941 16.047 1.00 49.38 106 THR A CA 1
ATOM 758 C C . THR A 1 106 ? -41.467 28.845 15.644 1.00 49.38 106 THR A C 1
ATOM 760 O O . THR A 1 106 ? -41.588 29.995 16.060 1.00 49.38 106 THR A O 1
ATOM 763 N N . ARG A 1 107 ? -42.295 28.344 14.727 1.00 49.66 107 ARG A N 1
ATOM 764 C CA . ARG A 1 107 ? -43.540 28.993 14.350 1.00 49.66 107 ARG A CA 1
ATOM 765 C C . ARG A 1 107 ? -44.367 29.064 15.629 1.00 49.66 107 ARG A C 1
ATOM 767 O O . ARG A 1 107 ? -44.770 28.030 16.156 1.00 49.66 107 ARG A O 1
ATOM 774 N N . ALA A 1 108 ? -44.552 30.279 16.136 1.00 53.84 108 ALA A N 1
ATOM 775 C CA . ALA A 1 108 ? -45.456 30.594 17.228 1.00 53.84 108 ALA A CA 1
ATOM 776 C C . ALA A 1 108 ? -46.877 30.186 16.808 1.00 53.84 108 ALA A C 1
ATOM 778 O O . ALA A 1 108 ? -47.607 30.945 16.172 1.00 53.84 108 ALA A O 1
ATOM 779 N N . GLY A 1 109 ? -47.222 28.929 17.081 1.00 54.44 109 GLY A N 1
ATOM 780 C CA . GLY A 1 109 ? -48.577 28.417 17.010 1.00 54.44 109 GLY A CA 1
ATOM 781 C C . GLY A 1 109 ? -49.361 28.992 18.178 1.00 54.44 109 GLY A C 1
ATOM 782 O O . GLY A 1 109 ? -48.937 28.889 19.327 1.00 54.44 109 GLY A O 1
ATOM 783 N N . ALA A 1 110 ? -50.468 29.646 17.845 1.00 56.34 110 ALA A N 1
ATOM 784 C CA . ALA A 1 110 ? -51.390 30.283 18.764 1.00 56.34 110 ALA A CA 1
ATOM 785 C C . ALA A 1 110 ? -51.741 29.386 19.961 1.00 56.34 110 ALA A C 1
ATOM 787 O O . ALA A 1 110 ? -52.077 28.212 19.810 1.00 56.34 110 ALA A O 1
ATOM 788 N N . ALA A 1 111 ? -51.679 29.986 21.147 1.00 56.25 111 ALA A N 1
ATOM 789 C CA . ALA A 1 111 ? -52.073 29.375 22.401 1.00 56.25 111 ALA A CA 1
ATOM 790 C C . ALA A 1 111 ? -53.568 29.001 22.385 1.00 56.25 111 ALA A C 1
ATOM 792 O O . ALA A 1 111 ? -54.405 29.887 22.187 1.00 56.25 111 ALA A O 1
ATOM 793 N N . PRO A 1 112 ? -53.945 27.739 22.651 1.00 60.31 112 PRO A N 1
ATOM 794 C CA . PRO A 1 112 ? -55.284 27.441 23.124 1.00 60.31 112 PRO A CA 1
ATOM 795 C C . PRO A 1 112 ? -55.411 27.965 24.559 1.00 60.31 112 PRO A C 1
ATOM 797 O O . PRO A 1 112 ? -54.747 27.491 25.482 1.00 60.31 112 PRO A O 1
ATOM 800 N N . THR A 1 113 ? -56.275 28.958 24.749 1.00 62.25 113 THR A N 1
ATOM 801 C CA . THR A 1 113 ? -56.756 29.426 26.052 1.00 62.25 113 THR A CA 1
ATOM 802 C C . THR A 1 113 ? -57.628 28.347 26.697 1.00 62.25 113 THR A C 1
ATOM 804 O O . THR A 1 113 ? -58.853 28.434 26.741 1.00 62.25 113 THR A O 1
ATOM 807 N N . ALA A 1 114 ? -56.990 27.296 27.209 1.00 57.19 114 ALA A N 1
ATOM 808 C CA . ALA A 1 114 ? -57.634 26.332 28.085 1.00 57.19 114 ALA A CA 1
ATOM 809 C C . ALA A 1 114 ? -57.627 26.887 29.515 1.00 57.19 114 ALA A C 1
ATOM 811 O O . ALA A 1 114 ? -56.605 26.925 30.197 1.00 57.19 114 ALA A O 1
ATOM 812 N N . SER A 1 115 ? -58.799 27.352 29.944 1.00 59.50 115 SER A N 1
ATOM 813 C CA . SER A 1 115 ? -59.121 27.714 31.321 1.00 59.50 115 SER A CA 1
ATOM 814 C C . SER A 1 115 ? -58.872 26.517 32.249 1.00 59.50 115 SER A C 1
ATOM 816 O O . SER A 1 115 ? -59.681 25.592 32.326 1.00 59.50 115 SER A O 1
ATOM 818 N N . ALA A 1 116 ? -57.733 26.520 32.940 1.00 56.69 116 ALA A N 1
ATOM 819 C CA . ALA A 1 116 ? -57.433 25.560 33.991 1.00 56.69 116 ALA A CA 1
ATOM 820 C C . ALA A 1 116 ? -58.068 26.044 35.300 1.00 56.69 116 ALA A C 1
ATOM 822 O O . ALA A 1 116 ? -57.601 26.986 35.942 1.00 56.69 116 ALA A O 1
ATOM 823 N N . ARG A 1 117 ? -59.164 25.389 35.689 1.00 54.09 117 ARG A N 1
ATOM 824 C CA . ARG A 1 117 ? -59.701 25.454 37.048 1.00 54.09 117 ARG A CA 1
ATOM 825 C C . ARG A 1 117 ? -58.630 24.917 37.998 1.00 54.09 117 ARG A C 1
ATOM 827 O O . ARG A 1 117 ? -58.305 23.734 37.948 1.00 54.09 117 ARG A O 1
ATOM 834 N N . SER A 1 118 ? -58.102 25.792 38.848 1.00 61.38 118 SER A N 1
ATOM 835 C CA . SER A 1 118 ? -57.275 25.423 39.994 1.00 61.38 118 SER A CA 1
ATOM 836 C C . SER A 1 118 ? -58.141 24.640 40.980 1.00 61.38 118 SER A C 1
ATOM 838 O O . SER A 1 118 ? -58.909 25.208 41.755 1.00 61.38 118 SER A O 1
ATOM 840 N N . ALA A 1 119 ? -58.092 23.316 40.878 1.00 52.59 119 ALA A N 1
ATOM 841 C CA . ALA A 1 119 ? -58.476 22.442 41.967 1.00 52.59 119 ALA A CA 1
ATOM 842 C C . ALA A 1 119 ? -57.252 22.331 42.879 1.00 52.59 119 ALA A C 1
ATOM 844 O O . ALA A 1 119 ? -56.184 21.954 42.402 1.00 52.59 119 ALA A O 1
ATOM 845 N N . CYS A 1 120 ? -57.399 22.665 44.165 1.00 56.38 120 CYS A N 1
ATOM 846 C CA . CYS A 1 120 ? -56.407 22.369 45.198 1.00 56.38 120 CYS A CA 1
ATOM 847 C C . CYS A 1 120 ? -56.074 20.870 45.167 1.00 56.38 120 CYS A C 1
ATOM 849 O O . CYS A 1 120 ? -56.763 20.061 45.793 1.00 56.38 120 CYS A O 1
ATOM 851 N N . SER A 1 121 ? -55.037 20.481 44.425 1.00 62.91 121 SER A N 1
ATOM 852 C CA . SER A 1 121 ? -54.452 19.156 44.539 1.00 62.91 121 SER A CA 1
ATOM 853 C C . SER A 1 121 ? -53.706 19.133 45.861 1.00 62.91 121 SER A C 1
ATOM 855 O O . SER A 1 121 ? -52.748 19.882 46.030 1.00 62.91 121 SER A O 1
ATOM 857 N N . GLY A 1 122 ? -54.164 18.320 46.812 1.00 57.75 122 GLY A N 1
ATOM 858 C CA . GLY A 1 122 ? -53.416 18.075 48.039 1.00 57.75 122 GLY A CA 1
ATOM 859 C C . GLY A 1 122 ? -52.009 17.611 47.676 1.00 57.75 122 GLY A C 1
ATOM 860 O O . GLY A 1 122 ? -51.844 16.511 47.148 1.00 57.75 122 GLY A O 1
ATOM 861 N N . GLU A 1 123 ? -51.023 18.475 47.905 1.00 68.25 123 GLU A N 1
ATOM 862 C CA . GLU A 1 123 ? -49.613 18.212 47.644 1.00 68.25 123 GLU A CA 1
ATOM 863 C C . GLU A 1 123 ? -49.164 17.065 48.549 1.00 68.25 123 GLU A C 1
ATOM 865 O O . GLU A 1 123 ? -48.889 17.226 49.738 1.00 68.25 123 GLU A O 1
ATOM 870 N N . ARG A 1 124 ? -49.154 15.855 47.992 1.00 77.19 124 ARG A N 1
ATOM 871 C CA . ARG A 1 124 ? -48.517 14.706 48.623 1.00 77.19 124 ARG A CA 1
ATOM 872 C C . ARG A 1 124 ? -47.022 14.848 48.365 1.00 77.19 124 ARG A C 1
ATOM 874 O O . ARG A 1 124 ? -46.590 14.770 47.220 1.00 77.19 124 ARG A O 1
ATOM 881 N N . GLY A 1 125 ? -46.251 15.099 49.421 1.00 85.38 125 GLY A N 1
ATOM 882 C CA . GLY A 1 125 ? -44.792 15.064 49.347 1.00 85.38 125 GLY A CA 1
ATOM 883 C C . GLY A 1 125 ? -44.299 13.697 48.862 1.00 85.38 125 GLY A C 1
ATOM 884 O O . GLY A 1 125 ? -44.937 12.676 49.123 1.00 85.38 125 GLY A O 1
ATOM 885 N N . PHE A 1 126 ? -43.166 13.683 48.157 1.00 87.62 126 PHE A N 1
ATOM 886 C CA . PHE A 1 126 ? -42.532 12.447 47.703 1.00 87.62 126 PHE A CA 1
ATOM 887 C C . PHE A 1 126 ? -42.182 11.557 48.890 1.00 87.62 126 PHE A C 1
ATOM 889 O O . PHE A 1 126 ? -41.578 11.997 49.873 1.00 87.62 126 PHE A O 1
ATOM 896 N N . THR A 1 127 ? -42.540 10.282 48.788 1.00 95.25 127 THR A N 1
ATOM 897 C CA . THR A 1 127 ? -42.127 9.309 49.798 1.00 95.25 127 THR A CA 1
ATOM 898 C C . THR A 1 127 ? -40.639 8.989 49.626 1.00 95.25 127 THR A C 1
ATOM 900 O O . THR A 1 127 ? -40.108 9.011 48.514 1.00 95.25 127 THR A O 1
ATOM 903 N N . LEU A 1 128 ? -39.946 8.652 50.719 1.00 95.50 128 LEU A N 1
ATOM 904 C CA . LEU A 1 128 ? -38.532 8.249 50.672 1.00 95.50 128 LEU A CA 1
ATOM 905 C C . LEU A 1 128 ? -38.313 7.073 49.703 1.00 95.50 128 LEU A C 1
ATOM 907 O O . LEU A 1 128 ? -37.329 7.045 48.967 1.00 95.50 128 LEU A O 1
ATOM 911 N N . VAL A 1 129 ? -39.265 6.137 49.665 1.00 97.00 129 VAL A N 1
ATOM 912 C CA . VAL A 1 129 ? -39.245 4.974 48.768 1.00 97.00 129 VAL A CA 1
ATOM 913 C C . VAL A 1 129 ? -39.283 5.399 47.299 1.00 97.00 129 VAL A C 1
ATOM 915 O O . VAL A 1 129 ? -38.541 4.856 46.487 1.00 97.00 129 VAL A O 1
ATOM 918 N N . GLU A 1 130 ? -40.091 6.397 46.954 1.00 94.50 130 GLU A N 1
ATOM 919 C CA . GLU A 1 130 ? -40.214 6.901 45.583 1.00 94.50 130 GLU A CA 1
ATOM 920 C C . GLU A 1 130 ? -38.932 7.596 45.107 1.00 94.50 130 GLU A C 1
ATOM 922 O O . GLU A 1 130 ? -38.476 7.351 43.991 1.00 94.50 130 GLU A O 1
ATOM 927 N N . MET A 1 131 ? -38.280 8.367 45.985 1.00 96.12 131 MET A N 1
ATOM 928 C CA . MET A 1 131 ? -36.965 8.958 45.700 1.00 96.12 131 MET A CA 1
ATOM 929 C C . MET A 1 131 ? -35.883 7.888 45.510 1.00 96.12 131 MET A C 1
ATOM 931 O O . MET A 1 131 ? -35.033 8.017 44.628 1.00 96.12 131 MET A O 1
ATOM 935 N N . LEU A 1 132 ? -35.926 6.810 46.300 1.00 96.69 132 LEU A N 1
ATOM 936 C CA . LEU A 1 132 ? -34.975 5.705 46.185 1.00 96.69 132 LEU A CA 1
ATOM 937 C C . LEU A 1 132 ? -35.160 4.957 44.858 1.00 96.69 132 LEU A C 1
ATOM 939 O O . LEU A 1 132 ? -34.184 4.735 44.142 1.00 96.69 132 LEU A O 1
ATOM 943 N N . ILE A 1 133 ? -36.403 4.642 44.484 1.00 97.38 133 ILE A N 1
ATOM 944 C CA . ILE A 1 133 ? -36.710 4.015 43.192 1.00 97.38 133 ILE A CA 1
ATOM 945 C C . ILE A 1 133 ? -36.278 4.937 42.043 1.00 97.38 133 ILE A C 1
ATOM 947 O O . ILE A 1 133 ? -35.570 4.489 41.139 1.00 97.38 133 ILE A O 1
ATOM 951 N N . GLY A 1 134 ? -36.602 6.232 42.104 1.00 97.44 134 GLY A N 1
ATOM 952 C CA . GLY A 1 134 ? -36.194 7.209 41.091 1.00 97.44 134 GLY A CA 1
ATOM 953 C C . GLY A 1 134 ? -34.677 7.260 40.892 1.00 97.44 134 GLY A C 1
ATOM 954 O O . GLY A 1 134 ? -34.197 7.191 39.759 1.00 97.44 134 GLY A O 1
ATOM 955 N N . LEU A 1 135 ? -33.908 7.286 41.983 1.00 97.12 135 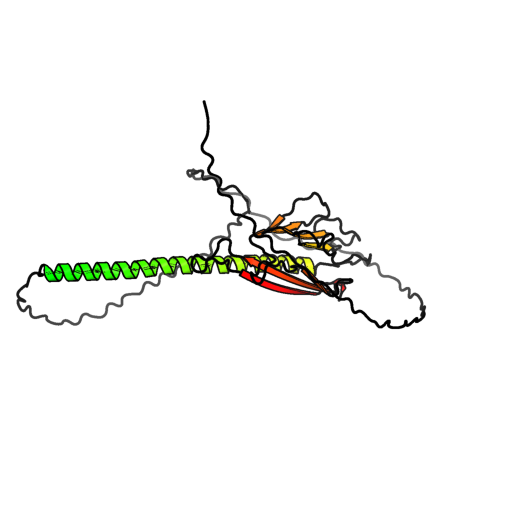LEU A N 1
ATOM 956 C CA . LEU A 1 135 ? -32.447 7.300 41.919 1.00 97.12 135 LEU A CA 1
ATOM 957 C C . LEU A 1 135 ? -31.881 6.004 41.323 1.00 97.12 135 LEU A C 1
ATOM 959 O O . LEU A 1 135 ? -30.985 6.061 40.481 1.00 97.12 135 LEU A O 1
ATOM 963 N N . THR A 1 136 ? -32.429 4.840 41.691 1.00 98.19 136 THR A N 1
ATOM 964 C CA . THR A 1 136 ? -31.990 3.561 41.102 1.00 98.19 136 THR A CA 1
ATOM 965 C C . THR A 1 136 ? -32.239 3.499 39.594 1.00 98.19 136 THR A C 1
ATOM 967 O O . THR A 1 136 ? -31.367 3.043 38.852 1.00 98.19 136 THR A O 1
ATOM 970 N N . LEU A 1 137 ? -33.374 4.023 39.119 1.00 98.12 137 LEU A N 1
ATOM 971 C CA . LEU A 1 137 ? -33.689 4.074 37.690 1.00 98.12 137 LEU A CA 1
ATOM 972 C C . LEU A 1 137 ? -32.749 5.020 36.937 1.00 98.12 137 LEU A C 1
ATOM 974 O O . LEU A 1 137 ? -32.260 4.666 35.867 1.00 98.12 137 LEU A O 1
ATOM 978 N N . VAL A 1 138 ? -32.433 6.188 37.503 1.00 98.19 138 VAL A N 1
ATOM 979 C CA . VAL A 1 138 ? -31.479 7.128 36.892 1.00 98.19 138 VAL A CA 1
ATOM 980 C C . VAL A 1 138 ? -30.082 6.514 36.793 1.00 98.19 138 VAL A C 1
ATOM 982 O O . VAL A 1 138 ? -29.445 6.631 35.747 1.00 98.19 138 VAL A O 1
ATOM 985 N N . LEU A 1 139 ? -29.613 5.815 37.831 1.00 98.06 139 LEU A N 1
ATOM 986 C CA . LEU A 1 139 ? -28.315 5.131 37.789 1.00 98.06 139 LEU A CA 1
ATOM 987 C C . LEU A 1 139 ? -28.279 4.034 36.717 1.00 98.06 139 LEU A C 1
ATOM 989 O O . LEU A 1 139 ? -27.297 3.928 35.980 1.00 98.06 139 LEU A O 1
ATOM 993 N N . LEU A 1 140 ? -29.361 3.262 36.583 1.00 98.19 140 LEU A N 1
ATOM 994 C CA . LEU A 1 140 ? -29.478 2.233 35.550 1.00 98.19 140 LEU A CA 1
ATOM 995 C C . LEU A 1 140 ? -29.452 2.847 34.140 1.00 98.19 140 LEU A C 1
ATOM 997 O O . LEU A 1 140 ? -28.744 2.348 33.263 1.00 98.19 140 LEU A O 1
ATOM 1001 N N . LEU A 1 141 ? -30.154 3.965 33.932 1.00 98.44 141 LEU A N 1
ATOM 1002 C CA . LEU A 1 141 ? -30.153 4.693 32.659 1.00 98.44 141 LEU A CA 1
ATOM 1003 C C . LEU A 1 141 ? -28.782 5.301 32.329 1.00 98.44 141 LEU A C 1
ATOM 1005 O O . LEU A 1 141 ? -28.332 5.231 31.189 1.00 98.44 141 LEU A O 1
ATOM 1009 N N . MET A 1 142 ? -28.077 5.862 33.311 1.00 98.06 142 MET A N 1
ATOM 1010 C CA . MET A 1 142 ? -26.737 6.416 33.076 1.00 98.06 142 MET A CA 1
ATOM 1011 C C . MET A 1 142 ? -25.713 5.323 32.754 1.00 98.06 142 MET A C 1
ATOM 1013 O O . MET A 1 142 ? -24.827 5.527 31.919 1.00 98.06 142 MET A O 1
ATOM 1017 N N . SER A 1 143 ? -25.859 4.140 33.358 1.00 97.81 143 SER A N 1
ATOM 1018 C CA . SER A 1 143 ? -25.026 2.980 33.039 1.00 97.81 143 SER A CA 1
ATOM 1019 C C . SER A 1 143 ? -25.218 2.520 31.589 1.00 97.81 143 SER A C 1
ATOM 1021 O O . SER A 1 143 ? -24.230 2.308 30.881 1.00 97.81 143 SER A O 1
ATOM 1023 N N . SER A 1 144 ? -26.463 2.448 31.103 1.00 97.75 144 SER A N 1
ATOM 1024 C CA . SER A 1 144 ? -26.739 2.026 29.722 1.00 97.75 144 SER A CA 1
ATOM 1025 C C . SER A 1 144 ? -26.233 3.033 28.682 1.00 97.75 144 SER A C 1
ATOM 1027 O O . SER A 1 144 ? -25.617 2.633 27.692 1.00 97.75 144 SER A O 1
ATOM 1029 N N . VAL A 1 145 ? -26.399 4.337 28.930 1.00 98.06 145 VAL A N 1
ATOM 1030 C CA . VAL A 1 145 ? -25.869 5.395 28.050 1.00 98.06 145 VAL A CA 1
ATOM 1031 C C . VAL A 1 145 ? -24.340 5.352 27.992 1.00 98.06 145 VAL A C 1
ATOM 1033 O O . VAL A 1 145 ? -23.762 5.478 26.913 1.00 98.06 145 VAL A O 1
ATOM 1036 N N . SER A 1 146 ? -23.674 5.111 29.124 1.00 97.94 146 SER A N 1
ATOM 1037 C CA . SER A 1 146 ? -22.207 5.039 29.179 1.00 97.94 146 SER A CA 1
ATOM 1038 C C . SER A 1 146 ? -21.650 3.911 28.304 1.00 97.94 146 SER A C 1
ATOM 1040 O O . SER A 1 146 ? -20.676 4.117 27.579 1.00 97.94 146 SER A O 1
ATOM 1042 N N . LEU A 1 147 ? -22.292 2.737 28.312 1.00 97.25 147 LEU A N 1
ATOM 1043 C CA . LEU A 1 147 ? -21.898 1.612 27.457 1.00 97.25 147 LEU A CA 1
ATOM 1044 C C . LEU A 1 147 ? -22.061 1.934 25.965 1.00 97.25 147 LEU A C 1
ATOM 1046 O O . LEU A 1 147 ? -21.166 1.633 25.175 1.00 97.25 147 LEU A O 1
ATOM 1050 N N . LEU A 1 148 ? -23.157 2.600 25.584 1.00 97.31 148 LEU A N 1
ATOM 1051 C CA . LEU A 1 148 ? -23.382 3.023 24.198 1.00 97.31 148 LEU A CA 1
ATOM 1052 C C . LEU A 1 148 ? -22.313 4.010 23.712 1.00 97.31 148 LEU A C 1
ATOM 1054 O O . LEU A 1 148 ? -21.837 3.892 22.583 1.00 97.31 148 LEU A O 1
ATOM 1058 N N . VAL A 1 149 ? -21.896 4.952 24.562 1.00 97.94 149 VAL A N 1
ATOM 1059 C CA . VAL A 1 149 ? -20.841 5.920 24.220 1.00 97.94 149 VAL A CA 1
ATOM 1060 C C . VAL A 1 149 ? -19.490 5.225 24.021 1.00 97.94 149 VAL A C 1
ATOM 1062 O O . VAL A 1 149 ? -18.785 5.520 23.052 1.00 97.94 149 VAL A O 1
ATOM 1065 N N . ILE A 1 150 ? -19.137 4.273 24.891 1.00 95.69 150 ILE A N 1
ATOM 1066 C CA . ILE A 1 150 ? -17.879 3.519 24.777 1.00 95.69 150 ILE A CA 1
ATOM 1067 C C . ILE A 1 150 ? -17.849 2.723 23.468 1.00 95.69 150 ILE A C 1
ATOM 1069 O O . ILE A 1 150 ? -16.875 2.824 22.717 1.00 95.69 150 ILE A O 1
ATOM 1073 N N . GLU A 1 151 ? -18.915 1.991 23.146 1.00 95.31 151 GLU A N 1
ATOM 1074 C CA . GLU A 1 151 ? -18.984 1.223 21.898 1.00 95.31 151 GLU A CA 1
ATOM 1075 C C . GLU A 1 151 ? -18.997 2.121 20.655 1.00 95.31 151 GLU A C 1
ATOM 1077 O O . GLU A 1 151 ? -18.299 1.832 19.680 1.00 95.31 151 GLU A O 1
ATOM 1082 N N . GLY A 1 152 ? -19.685 3.266 20.709 1.00 95.62 152 GLY A N 1
ATOM 1083 C CA . GLY A 1 152 ? -19.661 4.258 19.632 1.00 95.62 152 GLY A CA 1
ATOM 1084 C C . GLY A 1 152 ? -18.252 4.788 19.345 1.00 95.62 152 GLY A C 1
ATOM 1085 O O . GLY A 1 152 ? -17.852 4.899 18.185 1.00 95.62 152 GLY A O 1
ATOM 1086 N N . SER A 1 153 ? -17.459 5.049 20.390 1.00 94.69 153 SER A N 1
ATOM 1087 C CA . SER A 1 153 ? -16.073 5.513 20.234 1.00 94.69 153 SER A CA 1
ATOM 1088 C C . SER A 1 153 ? -15.161 4.461 19.585 1.00 94.69 153 SER A C 1
ATOM 1090 O O . SER A 1 153 ? -14.335 4.798 18.732 1.00 94.69 153 SER A O 1
ATOM 1092 N N . ARG A 1 154 ? -15.345 3.179 19.936 1.00 92.56 154 ARG A N 1
ATOM 1093 C CA . ARG A 1 154 ? -14.586 2.052 19.370 1.00 92.56 154 ARG A CA 1
ATOM 1094 C C . ARG A 1 154 ? -14.911 1.842 17.897 1.00 92.56 154 ARG A C 1
ATOM 1096 O O . ARG A 1 154 ? -13.992 1.707 17.093 1.00 92.56 154 ARG A O 1
ATOM 1103 N N . LEU A 1 155 ? -16.198 1.877 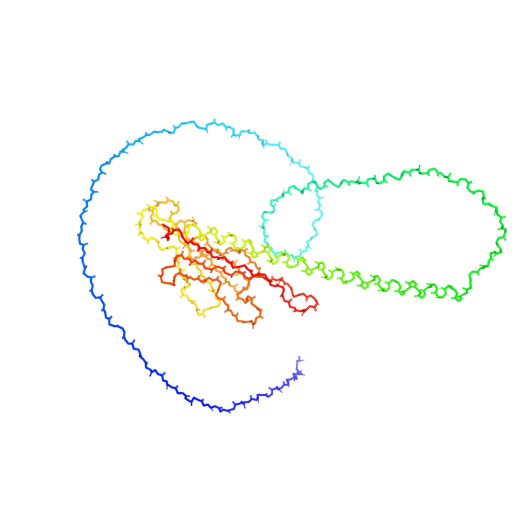17.547 1.00 93.94 155 LEU A N 1
ATOM 1104 C CA . LEU A 1 155 ? -16.655 1.762 16.162 1.00 93.94 155 LEU A CA 1
ATOM 1105 C C . LEU A 1 155 ? -16.099 2.894 15.298 1.00 93.94 155 LEU A C 1
ATOM 1107 O O . LEU A 1 155 ? -15.521 2.629 14.248 1.00 93.94 155 LEU A O 1
ATOM 1111 N N . ASN A 1 156 ? -16.184 4.142 15.769 1.00 95.38 156 ASN A N 1
ATOM 1112 C CA . ASN A 1 156 ? -15.642 5.281 15.030 1.00 95.38 156 ASN A CA 1
ATOM 1113 C C . ASN A 1 156 ? -14.130 5.120 14.783 1.00 95.38 156 ASN A C 1
ATOM 1115 O O . ASN A 1 156 ? -13.659 5.282 13.659 1.00 95.38 156 ASN A O 1
ATOM 1119 N N . ARG A 1 157 ? -13.368 4.700 15.802 1.00 93.75 157 ARG A N 1
ATOM 1120 C CA . ARG A 1 157 ? -11.924 4.464 15.661 1.00 93.75 157 ARG A CA 1
ATOM 1121 C C . ARG A 1 157 ? -11.598 3.362 14.645 1.00 93.75 157 ARG A C 1
ATOM 1123 O O . ARG A 1 157 ? -10.717 3.571 13.816 1.00 93.75 157 ARG A O 1
ATOM 1130 N N . SER A 1 158 ? -12.306 2.232 14.684 1.00 94.31 158 SER A N 1
ATOM 1131 C CA . SER A 1 158 ? -12.121 1.140 13.714 1.00 94.31 158 SER A CA 1
ATOM 1132 C C . SER A 1 158 ? -12.416 1.611 12.280 1.00 94.31 158 SER A C 1
ATOM 1134 O O . SER A 1 158 ? -11.586 1.437 11.388 1.00 94.31 158 SER A O 1
ATOM 1136 N N . THR A 1 159 ? -13.517 2.345 12.067 1.00 95.69 159 THR A N 1
ATOM 1137 C CA . THR A 1 159 ? -13.851 2.874 10.730 1.00 95.69 159 THR A CA 1
ATOM 1138 C C . THR A 1 159 ? -12.804 3.850 10.194 1.00 95.69 159 THR A C 1
ATOM 1140 O O . THR A 1 159 ? -12.447 3.781 9.020 1.00 95.69 159 THR A O 1
ATOM 1143 N N . GLN A 1 160 ? -12.251 4.721 11.045 1.00 96.06 160 GLN A N 1
ATOM 1144 C CA . GLN A 1 160 ? -11.187 5.644 10.643 1.00 96.06 160 GLN A CA 1
ATOM 1145 C C . GLN A 1 160 ? -9.912 4.903 10.225 1.00 96.06 160 GLN A C 1
ATOM 1147 O O . GLN A 1 160 ? -9.269 5.296 9.254 1.00 96.06 160 GLN A O 1
ATOM 1152 N N . MET A 1 161 ? -9.563 3.814 10.916 1.00 95.62 161 MET A N 1
ATOM 1153 C CA . MET A 1 161 ? -8.402 2.990 10.566 1.00 95.62 161 MET A CA 1
ATOM 1154 C C . MET A 1 161 ? -8.580 2.273 9.228 1.00 95.62 161 MET A C 1
ATOM 1156 O O . MET A 1 161 ? -7.652 2.271 8.422 1.00 95.62 161 MET A O 1
ATOM 1160 N N . ALA A 1 162 ? -9.767 1.719 8.968 1.00 95.69 162 ALA A N 1
ATOM 1161 C CA . ALA A 1 162 ? -10.074 1.077 7.691 1.00 95.69 162 ALA A CA 1
ATOM 1162 C C . ALA A 1 162 ? -10.008 2.075 6.520 1.00 95.69 162 ALA A C 1
ATOM 1164 O O . ALA A 1 162 ? -9.404 1.786 5.486 1.00 95.69 162 ALA A O 1
ATOM 1165 N N . ILE A 1 163 ? -10.556 3.284 6.704 1.00 97.31 163 ILE A N 1
ATOM 1166 C CA . ILE A 1 163 ? -10.488 4.361 5.703 1.00 97.31 163 ILE A CA 1
ATOM 1167 C C . ILE A 1 163 ? -9.034 4.778 5.448 1.00 97.31 163 ILE A C 1
ATOM 1169 O O . ILE A 1 163 ? -8.646 4.962 4.294 1.00 97.31 163 ILE A O 1
ATOM 1173 N N . ALA A 1 164 ? -8.221 4.900 6.502 1.00 96.50 164 ALA A N 1
ATOM 1174 C CA . ALA A 1 164 ? -6.809 5.242 6.370 1.00 96.50 164 ALA A CA 1
ATOM 1175 C C . ALA A 1 164 ? -6.032 4.171 5.584 1.00 96.50 164 ALA A C 1
ATOM 1177 O O . ALA A 1 164 ? -5.327 4.516 4.639 1.00 96.50 164 ALA A O 1
ATOM 1178 N N . ALA A 1 165 ? -6.207 2.883 5.907 1.00 97.19 165 ALA A N 1
ATOM 1179 C CA . ALA A 1 165 ? -5.565 1.785 5.178 1.00 97.19 165 ALA A CA 1
ATOM 1180 C C . ALA A 1 165 ? -5.967 1.782 3.691 1.00 97.19 165 ALA A C 1
ATOM 1182 O O . ALA A 1 165 ? -5.113 1.719 2.806 1.00 97.19 165 ALA A O 1
ATOM 1183 N N . GLN A 1 166 ? -7.260 1.952 3.403 1.00 97.88 166 GLN A N 1
ATOM 1184 C CA . GLN A 1 166 ? -7.767 2.034 2.035 1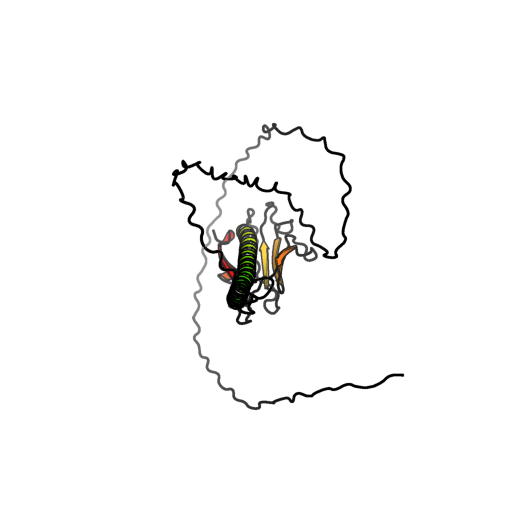.00 97.88 166 GLN A CA 1
ATOM 1185 C C . GLN A 1 166 ? -7.186 3.220 1.250 1.00 97.88 166 GLN A C 1
ATOM 1187 O O . GLN A 1 166 ? -6.840 3.072 0.074 1.00 97.88 166 GLN A O 1
ATOM 1192 N N . ALA A 1 167 ? -7.087 4.397 1.876 1.00 97.75 167 ALA A N 1
ATOM 1193 C CA . ALA A 1 167 ? -6.509 5.581 1.248 1.00 97.75 167 ALA A CA 1
ATOM 1194 C C . ALA A 1 167 ? -5.020 5.377 0.928 1.00 97.75 167 ALA A C 1
ATOM 1196 O O . ALA A 1 167 ? -4.595 5.680 -0.187 1.00 97.75 167 ALA A O 1
ATOM 1197 N N . THR A 1 168 ? -4.255 4.796 1.859 1.00 97.94 168 THR A N 1
ATOM 1198 C CA . THR A 1 168 ? -2.833 4.484 1.657 1.00 97.94 168 THR A CA 1
ATOM 1199 C C . THR A 1 168 ? -2.629 3.504 0.502 1.00 97.94 168 THR A C 1
ATOM 1201 O O . THR A 1 168 ? -1.832 3.791 -0.391 1.00 97.94 168 THR A O 1
ATOM 1204 N N . ALA A 1 169 ? -3.384 2.397 0.456 1.00 98.25 169 ALA A N 1
ATOM 1205 C CA . ALA A 1 169 ? -3.283 1.415 -0.629 1.00 98.25 169 ALA A CA 1
ATOM 1206 C C . ALA A 1 169 ? -3.579 2.033 -2.004 1.00 98.25 169 ALA A C 1
ATOM 1208 O O . ALA A 1 169 ? -2.843 1.808 -2.963 1.00 98.25 169 ALA A O 1
ATOM 1209 N N . ARG A 1 170 ? -4.636 2.854 -2.102 1.00 98.19 170 ARG A N 1
ATOM 1210 C CA . ARG A 1 170 ? -5.010 3.532 -3.356 1.00 98.19 170 ARG A CA 1
ATOM 1211 C C . ARG A 1 170 ? -3.974 4.558 -3.801 1.00 98.19 170 ARG A C 1
ATOM 1213 O O . ARG A 1 170 ? -3.705 4.640 -4.995 1.00 98.19 170 ARG A O 1
ATOM 1220 N N . ASN A 1 171 ? -3.398 5.315 -2.867 1.00 98.12 171 ASN A N 1
ATOM 1221 C CA . ASN A 1 171 ? -2.345 6.278 -3.183 1.00 98.12 171 ASN A CA 1
ATOM 1222 C C . ASN A 1 171 ? -1.103 5.563 -3.739 1.00 98.12 171 ASN A C 1
ATOM 1224 O O . ASN A 1 171 ? -0.658 5.867 -4.843 1.00 98.12 171 ASN A O 1
ATOM 1228 N N . CYS A 1 172 ? -0.623 4.535 -3.030 1.00 98.25 172 CYS A N 1
ATOM 1229 C CA . CYS A 1 172 ? 0.520 3.727 -3.463 1.00 98.25 172 CYS A CA 1
ATOM 1230 C C . CYS A 1 172 ? 0.276 3.087 -4.838 1.00 98.25 172 CYS A C 1
ATOM 1232 O O . CYS A 1 172 ? 1.115 3.190 -5.729 1.00 98.25 172 CYS A O 1
ATOM 1234 N N . SER A 1 173 ? -0.905 2.489 -5.032 1.00 98.06 173 SER A N 1
ATOM 1235 C CA . SER A 1 173 ? -1.294 1.870 -6.303 1.00 98.06 173 SER A CA 1
ATOM 1236 C C . SER A 1 173 ? -1.326 2.886 -7.445 1.00 98.06 173 SER A C 1
ATOM 1238 O O . SER A 1 173 ? -0.771 2.616 -8.505 1.00 98.06 173 SER A O 1
ATOM 1240 N N . SER A 1 174 ? -1.896 4.078 -7.234 1.00 98.12 174 SER A N 1
ATOM 1241 C CA . SER A 1 174 ? -1.951 5.119 -8.267 1.00 98.12 174 SER A CA 1
ATOM 1242 C C . SER A 1 174 ? -0.559 5.574 -8.705 1.00 98.12 174 SER A C 1
ATOM 1244 O O . SER A 1 174 ? -0.325 5.739 -9.902 1.00 98.12 174 SER A O 1
ATOM 1246 N N . VAL A 1 175 ? 0.354 5.771 -7.749 1.00 98.00 175 VAL A N 1
ATOM 1247 C CA . VAL A 1 175 ? 1.732 6.187 -8.036 1.00 98.00 175 VAL A CA 1
ATOM 1248 C C . VAL A 1 175 ? 2.474 5.096 -8.809 1.00 98.00 175 VAL A C 1
ATOM 1250 O O . VAL A 1 175 ? 3.053 5.382 -9.854 1.00 98.00 175 VAL A O 1
ATOM 1253 N N . ILE A 1 176 ? 2.389 3.837 -8.363 1.00 98.19 176 ILE A N 1
ATOM 1254 C CA . ILE A 1 176 ? 3.036 2.708 -9.048 1.00 98.19 176 ILE A CA 1
ATOM 1255 C C . ILE A 1 176 ? 2.483 2.531 -10.465 1.00 98.19 176 ILE A C 1
ATOM 1257 O O . ILE A 1 176 ? 3.254 2.421 -11.413 1.00 98.19 176 ILE A O 1
ATOM 1261 N N . VAL A 1 177 ? 1.158 2.543 -10.637 1.00 98.06 177 VAL A N 1
ATOM 1262 C CA . VAL A 1 177 ? 0.523 2.386 -11.956 1.00 98.06 177 VAL A CA 1
ATOM 1263 C C . VAL A 1 177 ? 0.951 3.501 -12.909 1.00 98.06 177 VAL A C 1
ATOM 1265 O O . VAL A 1 177 ? 1.163 3.240 -14.092 1.00 98.06 177 VAL A O 1
ATOM 1268 N N . GLN A 1 178 ? 1.095 4.738 -12.423 1.00 97.50 178 GLN A N 1
ATOM 1269 C CA . GLN A 1 178 ? 1.577 5.842 -13.249 1.00 97.50 178 GLN A CA 1
ATOM 1270 C C . GLN A 1 178 ? 3.023 5.616 -13.711 1.00 97.50 178 GLN A C 1
ATOM 1272 O O . GLN A 1 178 ? 3.290 5.770 -14.901 1.00 97.50 178 GLN A O 1
ATOM 1277 N N . THR A 1 179 ? 3.916 5.191 -12.813 1.00 97.50 179 THR A N 1
ATOM 1278 C CA . THR A 1 179 ? 5.311 4.852 -13.146 1.00 97.50 179 THR A CA 1
ATOM 1279 C C . THR A 1 179 ? 5.395 3.671 -14.118 1.00 97.50 179 THR A C 1
ATOM 1281 O O . THR A 1 179 ? 6.153 3.700 -15.083 1.00 97.50 179 THR A O 1
ATOM 1284 N N . LEU A 1 180 ? 4.572 2.637 -13.930 1.00 97.38 180 LEU A N 1
ATOM 1285 C CA . LEU A 1 180 ? 4.548 1.479 -14.827 1.00 97.38 180 LEU A CA 1
ATOM 1286 C C . LEU A 1 180 ? 4.011 1.815 -16.223 1.00 97.38 180 LEU A C 1
ATOM 1288 O O . LEU A 1 180 ? 4.416 1.197 -17.201 1.00 97.38 180 LEU A O 1
ATOM 1292 N N . ARG A 1 181 ? 3.134 2.816 -16.355 1.00 96.69 181 ARG A N 1
ATOM 1293 C CA . ARG A 1 181 ? 2.641 3.269 -17.669 1.00 96.69 181 ARG A CA 1
ATOM 1294 C C . ARG A 1 181 ? 3.681 4.037 -18.481 1.00 96.69 181 ARG A C 1
ATOM 1296 O O . ARG A 1 181 ? 3.533 4.123 -19.698 1.00 96.69 181 ARG A O 1
ATOM 1303 N N . THR A 1 182 ? 4.696 4.609 -17.836 1.00 96.06 182 THR A N 1
ATOM 1304 C CA . THR A 1 182 ? 5.826 5.238 -18.535 1.00 96.06 182 THR A CA 1
ATOM 1305 C C . THR A 1 182 ? 6.923 4.237 -18.890 1.00 96.06 182 THR A C 1
ATOM 1307 O O . THR A 1 182 ? 7.772 4.558 -19.714 1.00 96.06 182 THR A O 1
ATOM 1310 N N . ALA A 1 183 ? 6.882 3.029 -18.319 1.00 97.00 183 ALA A N 1
ATOM 1311 C CA . ALA A 1 183 ? 7.864 1.976 -18.544 1.00 97.00 183 ALA A CA 1
ATOM 1312 C C . ALA A 1 183 ? 8.010 1.613 -20.029 1.00 97.00 183 ALA A C 1
ATOM 1314 O O . ALA A 1 183 ? 7.016 1.425 -20.740 1.00 97.00 183 ALA A O 1
ATOM 1315 N N . GLY A 1 184 ? 9.255 1.452 -20.477 1.00 95.31 184 GLY A N 1
ATOM 1316 C CA . GLY A 1 184 ? 9.580 1.042 -21.842 1.00 95.31 184 GLY A CA 1
ATOM 1317 C C . GLY A 1 184 ? 9.360 2.119 -22.898 1.00 95.31 184 GLY A C 1
ATOM 1318 O O . GLY A 1 184 ? 9.222 1.790 -24.072 1.00 95.31 184 GLY A O 1
ATOM 1319 N N . TRP A 1 185 ? 9.270 3.389 -22.508 1.00 96.50 185 TRP A N 1
ATOM 1320 C CA . TRP A 1 185 ? 9.341 4.484 -23.469 1.00 96.50 185 TRP A CA 1
ATOM 1321 C C . TRP A 1 185 ? 10.765 4.565 -24.039 1.00 96.50 185 TRP A C 1
ATOM 1323 O O . TRP A 1 185 ? 11.703 4.808 -23.289 1.00 96.50 185 TRP A O 1
ATOM 1333 N N . ASP A 1 186 ? 10.903 4.296 -25.340 1.00 96.19 186 ASP A N 1
ATOM 1334 C CA . ASP A 1 186 ? 12.170 4.268 -26.087 1.00 96.19 186 ASP A CA 1
ATOM 1335 C C . ASP A 1 186 ? 11.935 4.832 -27.507 1.00 96.19 186 ASP A C 1
ATOM 1337 O O . ASP A 1 186 ? 11.583 4.089 -28.430 1.00 96.19 186 ASP A O 1
ATOM 1341 N N . PRO A 1 187 ? 12.034 6.160 -27.698 1.00 95.81 187 PRO A N 1
ATOM 1342 C CA . PRO A 1 187 ? 11.793 6.797 -28.993 1.00 95.81 187 PRO A CA 1
ATOM 1343 C C . PRO A 1 187 ? 12.912 6.539 -30.013 1.00 95.81 187 PRO A C 1
ATOM 1345 O O . PRO A 1 187 ? 12.664 6.611 -31.221 1.00 95.81 187 PRO A O 1
ATOM 1348 N N . LEU A 1 188 ? 14.131 6.240 -29.553 1.00 96.25 188 LEU A N 1
ATOM 1349 C CA . LEU A 1 188 ? 15.287 5.992 -30.418 1.00 96.25 188 LEU A CA 1
ATOM 1350 C C . LEU A 1 188 ? 15.418 4.522 -30.845 1.00 96.25 188 LEU A C 1
ATOM 1352 O O . LEU A 1 188 ? 16.172 4.226 -31.777 1.00 96.25 188 LEU A O 1
ATOM 1356 N N . GLY A 1 189 ? 14.673 3.612 -30.214 1.00 94.94 189 GLY A N 1
ATOM 1357 C CA . GLY A 1 189 ? 14.704 2.179 -30.500 1.00 94.94 189 GLY A CA 1
ATOM 1358 C C . GLY A 1 189 ? 16.031 1.532 -30.105 1.00 94.94 189 GLY A C 1
ATOM 1359 O O . GLY A 1 189 ? 16.504 0.624 -30.793 1.00 94.94 189 GLY A O 1
ATOM 1360 N N . VAL A 1 190 ? 16.657 2.021 -29.032 1.00 95.50 190 VAL A N 1
ATOM 1361 C CA . VAL A 1 190 ? 17.938 1.500 -28.525 1.00 95.50 190 VAL A CA 1
ATOM 1362 C C . VAL A 1 190 ? 17.788 0.154 -27.802 1.00 95.50 190 VAL A C 1
ATOM 1364 O O . VAL A 1 190 ? 18.787 -0.522 -27.553 1.00 95.50 190 VAL A O 1
ATOM 1367 N N . GLY A 1 191 ? 16.553 -0.276 -27.526 1.00 94.19 191 GLY A N 1
ATOM 1368 C CA . GLY A 1 191 ? 16.232 -1.565 -26.919 1.00 94.19 191 GLY A CA 1
ATOM 1369 C C . GLY A 1 191 ? 16.239 -1.522 -25.393 1.00 94.19 191 GLY A C 1
ATOM 1370 O O . GLY A 1 191 ? 16.732 -2.458 -24.760 1.00 94.19 191 GLY A O 1
ATOM 1371 N N . ILE A 1 192 ? 15.720 -0.446 -24.794 1.00 94.06 192 ILE A N 1
ATOM 1372 C CA . ILE A 1 192 ? 15.649 -0.315 -23.332 1.00 94.06 192 ILE A CA 1
ATOM 1373 C C . ILE A 1 192 ? 14.650 -1.337 -22.755 1.00 94.06 192 ILE A C 1
ATOM 1375 O O . ILE A 1 192 ? 13.492 -1.381 -23.185 1.00 94.06 192 ILE A O 1
ATOM 1379 N N . PRO A 1 193 ? 15.051 -2.163 -21.768 1.00 94.94 193 PRO A N 1
ATOM 1380 C CA . PRO A 1 193 ? 14.121 -3.064 -21.095 1.00 94.94 193 PRO A CA 1
ATOM 1381 C C . PRO A 1 193 ? 13.082 -2.248 -20.324 1.00 94.94 193 PRO A C 1
ATOM 1383 O O . PRO A 1 193 ? 13.437 -1.318 -19.617 1.00 94.94 193 PRO A O 1
ATOM 1386 N N . SER A 1 194 ? 11.795 -2.584 -20.418 1.00 96.00 194 SER A N 1
ATOM 1387 C CA . SER A 1 194 ? 10.747 -1.788 -19.755 1.00 96.00 194 SER A CA 1
ATOM 1388 C C . SER A 1 194 ? 10.798 -1.900 -18.231 1.00 96.00 194 SER A C 1
ATOM 1390 O O . SER A 1 194 ? 10.629 -0.909 -17.521 1.00 96.00 194 SER A O 1
ATOM 1392 N N . VAL A 1 195 ? 11.041 -3.113 -17.736 1.00 97.06 195 VAL A N 1
ATOM 1393 C CA . VAL A 1 195 ? 11.190 -3.418 -16.314 1.00 97.06 195 VAL A CA 1
ATOM 1394 C C . VAL A 1 195 ? 12.248 -4.498 -16.111 1.00 97.06 195 VAL A C 1
ATOM 1396 O O . VAL A 1 195 ? 12.443 -5.346 -16.984 1.00 97.06 195 VAL A O 1
ATOM 1399 N N . LEU A 1 196 ? 12.893 -4.492 -14.948 1.00 96.31 196 LEU A N 1
ATOM 1400 C CA . LEU A 1 196 ? 13.777 -5.561 -14.494 1.00 96.31 196 LEU A CA 1
ATOM 1401 C C . LEU A 1 196 ? 13.204 -6.152 -13.194 1.00 96.31 196 LEU A C 1
ATOM 1403 O O . LEU A 1 196 ? 12.858 -5.381 -12.292 1.00 96.31 196 LEU A O 1
ATOM 1407 N N . PRO A 1 197 ? 13.053 -7.489 -13.103 1.00 95.31 197 PRO A N 1
ATOM 1408 C CA . PRO A 1 197 ? 12.613 -8.143 -11.877 1.00 95.31 197 PRO A CA 1
ATOM 1409 C C . PRO A 1 197 ? 13.642 -7.976 -10.763 1.00 95.31 197 PRO A C 1
ATOM 1411 O O . PRO A 1 197 ? 14.789 -7.598 -11.005 1.00 95.31 197 PRO A O 1
ATOM 1414 N N . ASP A 1 198 ? 13.222 -8.340 -9.558 1.00 95.19 198 ASP A N 1
ATOM 1415 C CA . ASP A 1 198 ? 14.094 -8.410 -8.401 1.00 95.19 198 ASP A CA 1
ATOM 1416 C C . ASP A 1 198 ? 15.356 -9.255 -8.671 1.00 95.19 198 ASP A C 1
ATOM 1418 O O . ASP A 1 198 ? 15.231 -10.425 -9.060 1.00 95.19 198 ASP A O 1
ATOM 1422 N N . PRO A 1 199 ? 16.572 -8.703 -8.494 1.00 94.31 199 PRO A N 1
ATOM 1423 C CA . PRO A 1 199 ? 17.805 -9.474 -8.586 1.00 94.31 199 PRO A CA 1
ATOM 1424 C C . PRO A 1 199 ? 17.938 -10.570 -7.517 1.00 94.31 199 PRO A C 1
ATOM 1426 O O . PRO A 1 199 ? 18.639 -11.550 -7.788 1.00 94.31 199 PRO A O 1
ATOM 1429 N N . ASP A 1 200 ? 17.310 -10.434 -6.342 1.00 95.00 200 ASP A N 1
ATOM 1430 C CA . ASP A 1 200 ? 17.389 -11.429 -5.262 1.00 95.00 200 ASP A CA 1
ATOM 1431 C C . ASP A 1 200 ? 16.002 -11.774 -4.691 1.00 95.00 200 ASP A C 1
ATOM 1433 O O . ASP A 1 200 ? 15.620 -11.289 -3.634 1.00 95.00 200 ASP A O 1
ATOM 1437 N N . PRO A 1 201 ? 15.249 -12.691 -5.327 1.00 90.00 201 PRO A N 1
ATOM 1438 C CA . PRO A 1 201 ? 13.924 -13.082 -4.846 1.00 90.00 201 PRO A CA 1
ATOM 1439 C C . PRO A 1 201 ? 13.961 -13.941 -3.566 1.00 90.00 201 PRO A C 1
ATOM 1441 O O . PRO A 1 201 ? 12.943 -14.534 -3.207 1.00 90.00 201 PRO A O 1
ATOM 1444 N N . THR A 1 202 ? 15.132 -14.127 -2.939 1.00 92.62 202 THR A N 1
ATOM 1445 C CA . THR A 1 202 ? 15.283 -14.942 -1.723 1.00 92.62 202 THR A CA 1
ATOM 1446 C C . THR A 1 202 ? 15.311 -14.125 -0.438 1.00 92.62 202 THR A C 1
ATOM 1448 O O . THR A 1 202 ? 15.231 -14.720 0.641 1.00 92.62 202 THR A O 1
ATOM 1451 N N . ASP A 1 203 ? 15.420 -12.801 -0.538 1.00 94.56 203 ASP A N 1
ATOM 1452 C CA . ASP A 1 203 ? 15.333 -11.908 0.609 1.00 94.56 203 ASP A CA 1
ATOM 1453 C C . ASP A 1 203 ? 13.876 -11.495 0.915 1.00 94.56 203 ASP A C 1
ATOM 1455 O O . ASP A 1 203 ? 12.931 -11.853 0.212 1.00 94.56 203 ASP A O 1
ATOM 1459 N N . ASP A 1 204 ? 13.678 -10.784 2.028 1.00 93.25 204 ASP A N 1
ATOM 1460 C CA . ASP A 1 204 ? 12.361 -10.267 2.437 1.00 93.25 204 ASP A CA 1
ATOM 1461 C C . ASP A 1 204 ? 12.027 -8.917 1.758 1.00 93.25 204 ASP A C 1
ATOM 1463 O O . ASP A 1 204 ? 11.212 -8.140 2.272 1.00 93.25 204 ASP A O 1
ATOM 1467 N N . VAL A 1 205 ? 12.721 -8.566 0.670 1.00 96.56 205 VAL A N 1
ATOM 1468 C CA . VAL A 1 205 ? 12.718 -7.231 0.070 1.00 96.56 205 VAL A CA 1
ATOM 1469 C C . VAL A 1 205 ? 12.320 -7.313 -1.396 1.00 96.56 205 VAL A C 1
ATOM 1471 O O . VAL A 1 205 ? 13.146 -7.295 -2.292 1.00 96.56 205 VAL A O 1
ATOM 1474 N N . GLU A 1 206 ? 11.018 -7.289 -1.654 1.00 96.75 206 GLU A N 1
ATOM 1475 C CA . GLU A 1 206 ? 10.517 -7.344 -3.024 1.00 96.75 206 GLU A CA 1
ATOM 1476 C C . GLU A 1 206 ? 10.735 -6.014 -3.752 1.00 96.75 206 GLU A C 1
ATOM 1478 O O . GLU A 1 206 ? 10.214 -4.969 -3.341 1.00 96.75 206 GLU A O 1
ATOM 1483 N N . GLN A 1 207 ? 11.449 -6.040 -4.873 1.00 97.19 207 GLN A N 1
ATOM 1484 C CA . GLN A 1 207 ? 11.676 -4.848 -5.694 1.00 97.19 207 GLN A CA 1
ATOM 1485 C C . GLN A 1 207 ? 11.453 -5.065 -7.190 1.00 97.19 207 GLN A C 1
ATOM 1487 O O . GLN A 1 207 ? 11.532 -6.166 -7.730 1.00 97.19 207 GLN A O 1
ATOM 1492 N N . ILE A 1 208 ? 11.187 -3.957 -7.875 1.00 97.56 208 ILE A N 1
ATOM 1493 C CA . ILE A 1 208 ? 11.122 -3.877 -9.329 1.00 97.56 208 ILE A CA 1
ATOM 1494 C C . ILE A 1 208 ? 11.795 -2.588 -9.795 1.00 97.56 208 ILE A C 1
ATOM 1496 O O . ILE A 1 208 ? 11.593 -1.516 -9.215 1.00 97.56 208 ILE A O 1
ATOM 1500 N N . GLU A 1 209 ? 12.591 -2.682 -10.857 1.00 97.75 209 GLU A N 1
ATOM 1501 C CA . GLU A 1 209 ? 13.156 -1.512 -11.527 1.00 97.75 209 GLU A CA 1
ATOM 1502 C C . GLU A 1 209 ? 12.375 -1.218 -12.802 1.00 97.75 209 GLU A C 1
ATOM 1504 O O . GLU A 1 209 ? 12.066 -2.115 -13.585 1.00 97.75 209 GLU A O 1
ATOM 1509 N N . VAL A 1 210 ? 12.051 0.053 -13.004 1.00 97.88 210 VAL A N 1
ATOM 1510 C CA . VAL A 1 210 ? 11.296 0.558 -14.148 1.00 97.88 210 VAL A CA 1
ATOM 1511 C C . VAL A 1 210 ? 12.186 1.513 -14.928 1.00 97.88 210 VAL A C 1
ATOM 1513 O O . VAL A 1 210 ? 12.799 2.395 -14.323 1.00 97.88 210 VAL A O 1
ATOM 1516 N N . PHE A 1 211 ? 12.234 1.359 -16.252 1.00 97.81 211 PHE A N 1
ATOM 1517 C CA . PHE A 1 211 ? 13.079 2.176 -17.126 1.00 97.81 211 PHE A CA 1
ATOM 1518 C C . PHE A 1 211 ? 12.258 2.890 -18.202 1.00 97.81 211 PHE A C 1
ATOM 1520 O O . PHE A 1 211 ? 11.306 2.321 -18.746 1.00 97.81 211 PHE A O 1
ATOM 1527 N N . ALA A 1 212 ? 12.641 4.123 -18.526 1.00 97.62 212 ALA A N 1
ATOM 1528 C CA . ALA A 1 212 ? 12.070 4.938 -19.596 1.00 97.62 212 ALA A CA 1
ATOM 1529 C C . ALA A 1 212 ? 13.076 6.016 -20.040 1.00 97.62 212 ALA A C 1
ATOM 1531 O O . ALA A 1 212 ? 13.626 6.689 -19.180 1.00 97.62 212 ALA A O 1
ATOM 1532 N N . ASP A 1 213 ? 13.271 6.207 -21.345 1.00 97.31 213 ASP A N 1
ATOM 1533 C CA . ASP A 1 213 ? 14.085 7.286 -21.940 1.00 97.31 213 ASP A CA 1
ATOM 1534 C C . ASP A 1 213 ? 13.221 8.545 -22.114 1.00 97.31 213 ASP A C 1
ATOM 1536 O O . ASP A 1 213 ? 12.595 8.762 -23.156 1.00 97.31 213 ASP A O 1
ATOM 1540 N N . LEU A 1 214 ? 13.053 9.309 -21.030 1.00 96.75 214 LEU A N 1
ATOM 1541 C CA . LEU A 1 214 ? 12.100 10.422 -20.970 1.00 96.75 214 LEU A CA 1
ATOM 1542 C C . LEU A 1 214 ? 12.616 11.674 -21.684 1.00 96.75 214 LEU A C 1
ATOM 1544 O O . LEU A 1 214 ? 11.790 12.494 -22.101 1.00 96.75 214 LEU A O 1
ATOM 1548 N N . ASP A 1 215 ? 13.935 11.837 -21.788 1.00 97.12 215 ASP A N 1
ATOM 1549 C CA . ASP A 1 215 ? 14.571 12.975 -22.457 1.00 97.12 215 ASP A CA 1
ATOM 1550 C C . ASP A 1 215 ? 15.006 12.699 -23.911 1.00 97.12 215 ASP A C 1
ATOM 1552 O O . ASP A 1 215 ? 15.403 13.634 -24.616 1.00 97.12 215 ASP A O 1
ATOM 1556 N N . GLU A 1 216 ? 14.777 11.475 -24.396 1.00 97.06 216 GLU A N 1
ATOM 1557 C CA . GLU A 1 216 ? 15.016 11.020 -25.769 1.00 97.06 216 GLU A CA 1
ATOM 1558 C C . GLU A 1 216 ? 16.505 11.017 -26.163 1.00 97.06 216 GLU A C 1
ATOM 1560 O O . GLU A 1 216 ? 16.846 11.225 -27.337 1.00 97.06 216 GLU A O 1
ATOM 1565 N N . ASP A 1 217 ? 17.408 10.812 -25.200 1.00 96.94 217 ASP A N 1
ATOM 1566 C CA . ASP A 1 217 ? 18.856 10.769 -25.428 1.00 96.94 217 ASP A CA 1
ATOM 1567 C C . ASP A 1 217 ? 19.412 9.342 -25.626 1.00 96.94 217 ASP A C 1
ATOM 1569 O O . ASP A 1 217 ? 20.578 9.170 -26.012 1.00 96.94 217 ASP A O 1
ATOM 1573 N N . GLY A 1 218 ? 18.564 8.320 -25.451 1.00 96.56 218 GLY A N 1
ATOM 1574 C CA . GLY A 1 218 ? 18.914 6.903 -25.578 1.00 96.56 218 GLY A CA 1
ATOM 1575 C C . GLY A 1 218 ? 19.569 6.306 -24.331 1.00 96.56 218 GLY A C 1
ATOM 1576 O O . GLY A 1 218 ? 20.142 5.212 -24.403 1.00 96.56 218 GLY A O 1
ATOM 1577 N N . SER A 1 219 ? 19.519 7.012 -23.203 1.00 96.50 219 SER A N 1
ATOM 1578 C CA . SER A 1 219 ? 19.992 6.588 -21.890 1.00 96.50 219 SER A CA 1
ATOM 1579 C C . SER A 1 219 ? 18.821 6.380 -20.921 1.00 96.50 219 SER A C 1
ATOM 1581 O O . SER A 1 219 ? 17.658 6.567 -21.246 1.00 96.50 219 SER A O 1
ATOM 1583 N N . THR A 1 220 ? 19.131 5.874 -19.726 1.00 96.88 220 THR A N 1
ATOM 1584 C CA . THR A 1 220 ? 18.157 5.706 -18.622 1.00 96.88 220 THR A CA 1
ATOM 1585 C C . THR A 1 220 ? 18.739 6.162 -17.287 1.00 96.88 220 THR A C 1
ATOM 1587 O O . THR A 1 220 ? 18.385 5.658 -16.217 1.00 96.88 220 THR A O 1
ATOM 1590 N N . VAL A 1 221 ? 19.759 7.019 -17.345 1.00 96.31 221 VAL A N 1
ATOM 1591 C CA . VAL A 1 221 ? 20.537 7.426 -16.167 1.00 96.31 221 VAL A CA 1
ATOM 1592 C C . VAL A 1 221 ? 20.090 8.773 -15.613 1.00 96.31 221 VAL A C 1
ATOM 1594 O O . VAL A 1 221 ? 20.503 9.122 -14.504 1.00 96.31 221 VAL A O 1
ATOM 1597 N N . SER A 1 222 ? 19.261 9.516 -16.353 1.00 95.75 222 SER A N 1
ATOM 1598 C CA . SER A 1 222 ? 18.732 10.797 -15.900 1.00 95.75 222 SER A CA 1
ATOM 1599 C C . SER A 1 222 ? 17.696 10.601 -14.784 1.00 95.75 222 SER A C 1
ATOM 1601 O O . SER A 1 222 ? 17.170 9.511 -14.533 1.00 95.75 222 SER A O 1
ATOM 1603 N N . GLU A 1 223 ? 17.425 11.673 -14.041 1.00 94.88 223 GLU A N 1
ATOM 1604 C CA . GLU A 1 223 ? 16.451 11.646 -12.949 1.00 94.88 223 GLU A CA 1
ATOM 1605 C C . GLU A 1 223 ? 15.047 11.311 -13.482 1.00 94.88 223 GLU A C 1
ATOM 1607 O O . GLU A 1 223 ? 14.553 11.935 -14.417 1.00 94.88 223 GLU A O 1
ATOM 1612 N N . GLY A 1 224 ? 14.386 10.330 -12.865 1.00 94.50 224 GLY A N 1
ATOM 1613 C CA . GLY A 1 224 ? 13.052 9.866 -13.255 1.00 94.50 224 GLY A CA 1
ATOM 1614 C C . GLY A 1 224 ? 13.017 8.831 -14.382 1.00 94.50 224 GLY A C 1
ATOM 1615 O O . GLY A 1 224 ? 11.959 8.244 -14.600 1.00 94.50 224 GLY A O 1
ATOM 1616 N N . GLU A 1 225 ? 14.141 8.558 -15.044 1.00 97.62 225 GLU A N 1
ATOM 1617 C CA . GLU A 1 225 ? 14.237 7.557 -16.119 1.00 97.62 225 GLU A CA 1
ATOM 1618 C C . GLU A 1 225 ? 14.442 6.140 -15.607 1.00 97.62 225 GLU A C 1
ATOM 1620 O O . GLU A 1 225 ? 13.993 5.175 -16.221 1.00 97.62 225 GLU A O 1
ATOM 1625 N N . ARG A 1 226 ? 15.087 6.021 -14.444 1.00 97.81 226 ARG A N 1
ATOM 1626 C CA . ARG A 1 226 ? 15.171 4.786 -13.672 1.00 97.81 226 ARG A CA 1
ATOM 1627 C C . ARG A 1 226 ? 14.450 4.971 -12.353 1.00 97.81 226 ARG A C 1
ATOM 1629 O O . ARG A 1 226 ? 14.820 5.823 -11.540 1.00 97.81 226 ARG A O 1
ATOM 1636 N N . VAL A 1 227 ? 13.428 4.152 -12.135 1.00 98.19 227 VAL A N 1
ATOM 1637 C CA . VAL A 1 227 ? 12.661 4.146 -10.892 1.00 98.19 227 VAL A CA 1
ATOM 1638 C C . VAL A 1 227 ? 12.713 2.763 -10.264 1.00 98.19 227 VAL A C 1
ATOM 1640 O O . VAL A 1 227 ? 12.165 1.811 -10.808 1.00 98.19 227 VAL A O 1
ATOM 1643 N N . THR A 1 228 ? 13.344 2.656 -9.098 1.00 98.19 228 THR A N 1
ATOM 1644 C CA . THR A 1 228 ? 13.294 1.446 -8.269 1.00 98.19 228 THR A CA 1
ATOM 1645 C C . THR A 1 228 ? 12.120 1.574 -7.308 1.00 98.19 228 THR A C 1
ATOM 1647 O O . THR A 1 228 ? 12.045 2.549 -6.560 1.00 98.19 228 THR A O 1
ATOM 1650 N N . ILE A 1 229 ? 11.210 0.605 -7.311 1.00 98.31 229 ILE A N 1
ATOM 1651 C CA . ILE A 1 229 ? 10.105 0.495 -6.351 1.00 98.31 229 ILE A CA 1
ATOM 1652 C C . ILE A 1 229 ? 10.378 -0.742 -5.507 1.00 98.31 229 ILE A C 1
ATOM 1654 O O . ILE A 1 229 ? 10.690 -1.794 -6.056 1.00 98.31 229 ILE A O 1
ATOM 1658 N N . ARG A 1 230 ? 10.274 -0.619 -4.184 1.00 97.88 230 ARG A N 1
ATOM 1659 C CA . ARG A 1 230 ? 10.660 -1.677 -3.253 1.00 97.88 230 ARG A CA 1
ATOM 1660 C C . ARG A 1 230 ? 9.738 -1.734 -2.049 1.00 97.88 230 ARG A C 1
ATOM 1662 O O . ARG A 1 230 ? 9.423 -0.704 -1.451 1.00 97.88 230 ARG A O 1
ATOM 1669 N N . HIS A 1 231 ? 9.353 -2.935 -1.655 1.00 98.06 231 HIS A N 1
ATOM 1670 C CA . HIS A 1 231 ? 8.733 -3.223 -0.372 1.00 98.06 231 HIS A CA 1
ATOM 1671 C C . HIS A 1 231 ? 9.809 -3.731 0.591 1.00 98.06 231 HIS A C 1
ATOM 1673 O O . HIS A 1 231 ? 10.589 -4.611 0.254 1.00 98.06 231 HIS A O 1
ATOM 1679 N N . SER A 1 232 ? 9.909 -3.121 1.771 1.00 97.25 232 SER A N 1
ATOM 1680 C CA . SER A 1 232 ? 10.865 -3.525 2.804 1.00 97.25 232 SER A CA 1
ATOM 1681 C C . SER A 1 232 ? 10.189 -3.460 4.168 1.00 97.25 232 SER A C 1
ATOM 1683 O O . SER A 1 232 ? 9.848 -2.383 4.672 1.00 97.25 232 SER A O 1
ATOM 1685 N N . GLY A 1 233 ? 9.948 -4.631 4.760 1.00 96.25 233 GLY A N 1
ATOM 1686 C CA . GLY A 1 233 ? 9.245 -4.755 6.034 1.00 96.25 233 GLY A CA 1
ATOM 1687 C C . GLY A 1 233 ? 7.807 -4.236 5.957 1.00 96.25 233 GLY A C 1
ATOM 1688 O O . GLY A 1 233 ? 6.941 -4.859 5.352 1.00 96.25 233 GLY A O 1
ATOM 1689 N N . ASP A 1 234 ? 7.526 -3.104 6.608 1.00 97.19 234 ASP A N 1
ATOM 1690 C CA . ASP A 1 234 ? 6.195 -2.483 6.631 1.00 97.19 234 ASP A CA 1
ATOM 1691 C C . ASP A 1 234 ? 6.068 -1.239 5.739 1.00 97.19 234 ASP A C 1
ATOM 1693 O O . ASP A 1 234 ? 5.076 -0.502 5.832 1.00 97.19 234 ASP A O 1
ATOM 1697 N N . ARG A 1 235 ? 7.069 -0.987 4.889 1.00 98.06 235 ARG A N 1
ATOM 1698 C CA . ARG A 1 235 ? 7.153 0.213 4.056 1.00 98.06 235 ARG A CA 1
ATOM 1699 C C . ARG A 1 235 ? 7.195 -0.142 2.590 1.00 98.06 235 ARG A C 1
ATOM 1701 O O . ARG A 1 235 ? 7.867 -1.080 2.176 1.00 98.06 235 ARG A O 1
ATOM 1708 N N . LEU A 1 236 ? 6.502 0.674 1.814 1.00 98.44 236 LEU A N 1
ATOM 1709 C CA . LEU A 1 236 ? 6.685 0.748 0.380 1.00 98.44 236 LEU A CA 1
ATOM 1710 C C . LEU A 1 236 ? 7.486 2.010 0.092 1.00 98.44 236 LEU A C 1
ATOM 1712 O O . LEU A 1 236 ? 7.107 3.109 0.508 1.00 98.44 236 LEU A O 1
ATOM 1716 N N . GLU A 1 237 ? 8.598 1.844 -0.596 1.00 98.44 237 GLU A N 1
ATOM 1717 C CA . GLU A 1 237 ? 9.564 2.891 -0.867 1.00 98.44 237 GLU A CA 1
ATOM 1718 C C . GLU A 1 237 ? 9.871 2.944 -2.361 1.00 98.44 237 GLU A C 1
ATOM 1720 O O . GLU A 1 237 ? 9.676 1.976 -3.099 1.00 98.44 237 GLU A O 1
ATOM 1725 N N . TRP A 1 238 ? 10.361 4.088 -2.820 1.00 98.12 238 TRP A N 1
ATOM 1726 C CA . TRP A 1 238 ? 10.821 4.242 -4.191 1.00 98.12 238 TRP A CA 1
ATOM 1727 C C . TRP A 1 238 ? 12.061 5.122 -4.283 1.00 98.12 238 TRP A C 1
ATOM 1729 O O . TRP A 1 238 ? 12.394 5.876 -3.366 1.00 98.12 238 TRP A O 1
ATOM 1739 N N . ARG A 1 239 ? 12.740 5.042 -5.418 1.00 98.06 239 ARG A N 1
ATOM 1740 C CA . ARG A 1 239 ? 13.874 5.890 -5.757 1.00 98.06 239 ARG A CA 1
ATOM 1741 C C . ARG A 1 239 ? 13.808 6.225 -7.235 1.00 98.06 239 ARG A C 1
ATOM 1743 O O . ARG A 1 239 ? 13.763 5.320 -8.054 1.00 98.06 239 ARG A O 1
ATOM 1750 N N . ARG A 1 240 ? 13.813 7.518 -7.567 1.00 97.31 240 ARG A N 1
ATOM 1751 C CA . ARG A 1 240 ? 13.702 8.050 -8.942 1.00 97.31 240 ARG A CA 1
ATOM 1752 C C . ARG A 1 240 ? 15.055 8.480 -9.519 1.00 97.31 240 ARG A C 1
ATOM 1754 O O . ARG A 1 240 ? 15.136 9.442 -10.272 1.00 97.31 240 ARG A O 1
ATOM 1761 N N . SER A 1 241 ? 16.125 7.820 -9.096 1.00 96.44 241 SER A N 1
ATOM 1762 C CA . SER A 1 241 ? 17.491 8.123 -9.511 1.00 96.44 241 SER A CA 1
ATOM 1763 C C . SER A 1 241 ? 18.182 6.836 -9.926 1.00 96.44 241 SER A C 1
ATOM 1765 O O . SER A 1 241 ? 17.967 5.790 -9.309 1.00 96.44 241 SER A O 1
ATOM 1767 N N . ALA A 1 242 ? 19.039 6.932 -10.940 1.00 95.06 242 ALA A N 1
ATOM 1768 C CA . ALA A 1 242 ? 19.918 5.840 -11.329 1.00 95.06 242 ALA A CA 1
ATOM 1769 C C . ALA A 1 242 ? 21.071 5.613 -10.337 1.00 95.06 242 ALA A C 1
ATOM 1771 O O . ALA A 1 242 ? 21.712 4.565 -10.392 1.00 95.06 242 ALA A O 1
ATOM 1772 N N . ASP A 1 243 ? 21.320 6.569 -9.436 1.00 96.50 243 ASP A N 1
ATOM 1773 C CA . ASP A 1 243 ? 22.314 6.450 -8.372 1.00 96.50 243 ASP A CA 1
ATOM 1774 C C . ASP A 1 243 ? 21.858 5.430 -7.305 1.00 96.50 243 ASP A C 1
ATOM 1776 O O . ASP A 1 243 ? 20.864 5.676 -6.607 1.00 96.50 243 ASP A O 1
ATOM 1780 N N . PRO A 1 244 ? 22.562 4.291 -7.143 1.00 93.81 244 PRO A N 1
ATOM 1781 C CA . PRO A 1 244 ? 22.224 3.289 -6.141 1.00 93.81 244 PRO A CA 1
ATOM 1782 C C . PRO A 1 244 ? 22.447 3.764 -4.698 1.00 93.81 244 PRO A C 1
ATOM 1784 O O . PRO A 1 244 ? 21.915 3.126 -3.785 1.00 93.81 244 PRO A O 1
ATOM 1787 N N . ASP A 1 245 ? 23.167 4.867 -4.484 1.00 96.38 245 ASP A N 1
ATOM 1788 C CA . ASP A 1 245 ? 23.407 5.444 -3.158 1.00 96.38 245 ASP A CA 1
ATOM 1789 C C . ASP A 1 245 ? 22.371 6.516 -2.782 1.00 96.38 245 ASP A C 1
ATOM 1791 O O . ASP A 1 245 ? 22.285 6.928 -1.619 1.00 96.38 245 ASP A O 1
ATOM 1795 N N . ALA A 1 246 ? 21.535 6.952 -3.733 1.00 96.50 246 ALA A N 1
ATOM 1796 C CA . ALA A 1 246 ? 20.467 7.892 -3.431 1.00 96.50 246 ALA A CA 1
ATOM 1797 C C . ALA A 1 246 ? 19.449 7.255 -2.460 1.00 96.50 246 ALA A C 1
ATOM 1799 O O . ALA A 1 246 ? 19.100 6.073 -2.598 1.00 96.50 246 ALA A O 1
ATOM 1800 N N . PRO A 1 247 ? 18.960 8.020 -1.464 1.00 97.38 247 PRO A N 1
ATOM 1801 C CA . PRO A 1 247 ? 18.060 7.495 -0.452 1.00 97.38 247 PRO A CA 1
ATOM 1802 C C . PRO A 1 247 ? 16.700 7.146 -1.055 1.00 97.38 247 PRO A C 1
ATOM 1804 O O . PRO A 1 247 ? 16.205 7.811 -1.966 1.00 97.38 247 PRO A O 1
ATOM 1807 N N . PHE A 1 248 ? 16.073 6.121 -0.490 1.00 98.06 248 PHE A N 1
ATOM 1808 C CA . PHE A 1 248 ? 14.694 5.779 -0.796 1.00 98.06 248 PHE A CA 1
ATOM 1809 C C . PHE A 1 248 ? 13.727 6.771 -0.134 1.00 98.06 248 PHE A C 1
ATOM 1811 O O . PHE A 1 248 ? 13.886 7.144 1.031 1.00 98.06 248 PHE A O 1
ATOM 1818 N N . GLU A 1 249 ? 12.704 7.182 -0.878 1.00 98.06 249 GLU A N 1
ATOM 1819 C CA . GLU A 1 249 ? 11.573 7.965 -0.381 1.00 98.06 249 GLU A CA 1
ATOM 1820 C C . GLU A 1 249 ? 10.409 7.017 -0.050 1.00 98.06 249 GLU A C 1
ATOM 1822 O O . GLU A 1 249 ? 10.092 6.101 -0.808 1.00 98.06 249 GLU A O 1
ATOM 1827 N N . THR A 1 250 ? 9.763 7.214 1.098 1.00 98.19 250 THR A N 1
ATOM 1828 C CA . THR A 1 250 ? 8.643 6.367 1.527 1.00 98.19 250 THR A CA 1
ATOM 1829 C C . THR A 1 250 ? 7.352 6.772 0.813 1.00 98.19 250 THR A C 1
ATOM 1831 O O . THR A 1 250 ? 6.853 7.879 1.010 1.00 98.19 250 THR A O 1
ATOM 1834 N N . LEU A 1 251 ? 6.773 5.847 0.043 1.00 97.88 251 LEU A N 1
ATOM 1835 C CA . LEU A 1 251 ? 5.458 5.990 -0.590 1.00 97.88 251 LEU A CA 1
ATOM 1836 C C . LEU A 1 251 ? 4.313 5.692 0.381 1.00 97.88 251 LEU A C 1
ATOM 1838 O O . LEU A 1 251 ? 3.280 6.363 0.371 1.00 97.88 251 LEU A O 1
ATOM 1842 N N . GLY A 1 252 ? 4.496 4.676 1.222 1.00 98.00 252 GLY A N 1
ATOM 1843 C CA . GLY A 1 252 ? 3.480 4.218 2.156 1.00 98.00 252 GLY A CA 1
ATOM 1844 C C . GLY A 1 252 ? 4.078 3.462 3.331 1.00 98.00 252 GLY A C 1
ATOM 1845 O O . GLY A 1 252 ? 5.125 2.829 3.223 1.00 98.00 252 GLY A O 1
ATOM 1846 N N . VAL A 1 253 ? 3.383 3.527 4.462 1.00 98.31 253 VAL A N 1
ATOM 1847 C CA . VAL A 1 253 ? 3.688 2.760 5.675 1.00 98.31 253 VAL A CA 1
ATOM 1848 C C . VAL A 1 253 ? 2.518 1.847 6.005 1.00 98.31 253 VAL A C 1
ATOM 1850 O O . VAL A 1 253 ? 1.384 2.122 5.604 1.00 98.31 253 VAL A O 1
ATOM 1853 N N . ASN A 1 254 ? 2.780 0.799 6.783 1.00 97.81 254 ASN A N 1
ATOM 1854 C CA . ASN A 1 254 ? 1.830 -0.279 7.046 1.00 97.81 254 ASN A CA 1
ATOM 1855 C C . ASN A 1 254 ? 1.396 -0.988 5.753 1.00 97.81 254 ASN A C 1
ATOM 1857 O O . ASN A 1 254 ? 0.218 -1.291 5.569 1.00 97.81 254 ASN A O 1
ATOM 1861 N N . ILE A 1 255 ? 2.348 -1.231 4.855 1.00 98.25 255 ILE A N 1
ATOM 1862 C CA . ILE A 1 255 ? 2.155 -2.083 3.681 1.00 98.25 255 ILE A CA 1
ATOM 1863 C C . ILE A 1 255 ? 2.687 -3.476 4.009 1.00 98.25 255 ILE A C 1
ATOM 1865 O O . ILE A 1 255 ? 3.731 -3.608 4.641 1.00 98.25 255 ILE A O 1
ATOM 1869 N N . THR A 1 256 ? 1.952 -4.507 3.618 1.00 97.81 256 THR A N 1
ATOM 1870 C CA . THR A 1 256 ? 2.304 -5.908 3.851 1.00 97.81 256 THR A CA 1
ATOM 1871 C C . THR A 1 256 ? 2.119 -6.688 2.557 1.00 97.81 256 THR A C 1
ATOM 1873 O O . THR A 1 256 ? 1.253 -6.351 1.749 1.00 97.81 256 THR A O 1
ATOM 1876 N N . ASN A 1 257 ? 2.910 -7.735 2.382 1.00 95.94 257 ASN A N 1
ATOM 1877 C CA . ASN A 1 257 ? 2.782 -8.716 1.307 1.00 95.94 257 ASN A CA 1
ATOM 1878 C C . ASN A 1 257 ? 1.995 -9.967 1.754 1.00 95.94 257 ASN A C 1
ATOM 1880 O O . ASN A 1 257 ? 1.981 -10.957 1.054 1.00 95.94 257 ASN A O 1
ATOM 1884 N N . ASP A 1 258 ? 1.328 -9.903 2.910 1.00 96.44 258 ASP A N 1
ATOM 1885 C CA . ASP A 1 258 ? 0.454 -10.940 3.483 1.00 96.44 258 ASP A CA 1
ATOM 1886 C C . ASP A 1 258 ? -1.000 -10.466 3.329 1.00 96.44 258 ASP A C 1
ATOM 1888 O O . ASP A 1 258 ? -1.547 -9.726 4.167 1.00 96.44 258 ASP A O 1
ATOM 1892 N N . SER A 1 259 ? -1.569 -10.768 2.166 1.00 94.81 259 SER A N 1
ATOM 1893 C CA . SER A 1 259 ? -2.863 -10.273 1.701 1.00 94.81 259 SER A CA 1
ATOM 1894 C C . SER A 1 259 ? -4.038 -10.911 2.434 1.00 94.81 259 SER A C 1
ATOM 1896 O O . SER A 1 259 ? -5.010 -10.210 2.744 1.00 94.81 259 SER A O 1
ATOM 1898 N N . ASP A 1 260 ? -3.946 -12.196 2.774 1.00 94.25 260 ASP A N 1
ATOM 1899 C CA . ASP A 1 260 ? -5.018 -12.936 3.441 1.00 94.25 260 ASP A CA 1
ATOM 1900 C C . ASP A 1 260 ? -4.870 -13.001 4.974 1.00 94.25 260 ASP A C 1
ATOM 1902 O O . ASP A 1 260 ? -5.852 -13.231 5.694 1.00 94.25 260 ASP A O 1
ATOM 1906 N N . GLY A 1 261 ? -3.690 -12.670 5.496 1.00 94.69 261 GLY A N 1
ATOM 1907 C CA . GLY A 1 261 ? -3.423 -12.641 6.922 1.00 94.69 261 GLY A CA 1
ATOM 1908 C C . GLY A 1 261 ? -2.965 -13.966 7.519 1.00 94.69 261 GLY A C 1
ATOM 1909 O O . GLY A 1 261 ? -3.016 -14.084 8.752 1.00 94.69 261 GLY A O 1
ATOM 1910 N N . ASP A 1 262 ? -2.588 -14.947 6.698 1.00 95.25 262 ASP A N 1
ATOM 1911 C CA . ASP A 1 262 ? -2.110 -16.257 7.137 1.00 95.25 262 ASP A CA 1
ATOM 1912 C C . ASP A 1 262 ? -0.622 -16.264 7.546 1.00 95.25 262 ASP A C 1
ATOM 1914 O O . ASP A 1 262 ? -0.172 -17.194 8.226 1.00 95.25 262 ASP A O 1
ATOM 1918 N N . GLY A 1 263 ? 0.102 -15.177 7.246 1.00 94.56 263 GLY A N 1
ATOM 1919 C CA . GLY A 1 263 ? 1.515 -14.997 7.581 1.00 94.56 263 GLY A CA 1
ATOM 1920 C C . GLY A 1 263 ? 2.484 -15.493 6.506 1.00 94.56 263 GLY A C 1
ATOM 1921 O O . GLY A 1 263 ? 3.694 -15.485 6.746 1.00 94.56 263 GLY A O 1
ATOM 1922 N N . THR A 1 264 ? 1.976 -15.909 5.350 1.00 95.50 264 THR A N 1
ATOM 1923 C CA . THR A 1 264 ? 2.753 -16.235 4.157 1.00 95.50 264 THR A CA 1
ATOM 1924 C C . THR A 1 264 ? 2.917 -14.980 3.307 1.00 95.50 264 THR A C 1
ATOM 1926 O O . THR A 1 264 ? 1.956 -14.295 2.981 1.00 95.50 264 THR A O 1
ATOM 1929 N N . SER A 1 265 ? 4.155 -14.670 2.936 1.00 95.00 265 SER A N 1
ATOM 1930 C CA . SER A 1 265 ? 4.445 -13.593 1.990 1.00 95.00 265 SER A CA 1
ATOM 1931 C C . SER A 1 265 ? 4.018 -13.992 0.575 1.00 95.00 265 SER A C 1
ATOM 1933 O O . SER A 1 265 ? 4.435 -15.038 0.071 1.00 95.00 265 SER A O 1
ATOM 1935 N N . GLU A 1 266 ? 3.233 -13.147 -0.088 1.00 95.50 266 GLU A N 1
ATOM 1936 C CA . GLU A 1 266 ? 2.858 -13.271 -1.496 1.00 95.50 266 GLU A CA 1
ATOM 1937 C C . GLU A 1 266 ? 3.478 -12.152 -2.341 1.00 95.50 266 GLU A C 1
ATOM 1939 O O . GLU A 1 266 ? 3.511 -11.005 -1.906 1.00 95.50 266 GLU A O 1
ATOM 1944 N N . PRO A 1 267 ? 3.894 -12.432 -3.588 1.00 95.31 267 PRO A N 1
ATOM 1945 C CA . PRO A 1 267 ? 4.565 -11.438 -4.415 1.00 95.31 267 PRO A CA 1
ATOM 1946 C C . PRO A 1 267 ? 3.653 -10.245 -4.743 1.00 95.31 267 PRO A C 1
ATOM 1948 O O . PRO A 1 267 ? 2.585 -10.388 -5.349 1.00 95.31 267 PRO A O 1
ATOM 1951 N N . MET A 1 268 ? 4.127 -9.047 -4.413 1.00 96.62 268 MET A N 1
ATOM 1952 C CA . MET A 1 268 ? 3.508 -7.759 -4.721 1.00 96.62 268 MET A CA 1
ATOM 1953 C C . MET A 1 268 ? 3.558 -7.443 -6.216 1.00 96.62 268 MET A C 1
ATOM 1955 O O . MET A 1 268 ? 2.635 -6.813 -6.741 1.00 96.62 268 MET A O 1
ATOM 1959 N N . PHE A 1 269 ? 4.612 -7.889 -6.904 1.00 97.12 269 PHE A N 1
ATOM 1960 C CA . PHE A 1 269 ? 4.824 -7.685 -8.336 1.00 97.12 269 PHE A CA 1
ATOM 1961 C C . PHE A 1 269 ? 4.879 -9.031 -9.059 1.00 97.12 269 PHE A C 1
ATOM 1963 O O . PHE A 1 269 ? 5.812 -9.812 -8.881 1.00 97.12 269 PHE A O 1
ATOM 1970 N N . VAL A 1 270 ? 3.892 -9.299 -9.915 1.00 96.94 270 VAL A N 1
ATOM 1971 C CA . VAL A 1 270 ? 3.844 -10.522 -10.726 1.00 96.94 270 VAL A CA 1
ATOM 1972 C C . VAL A 1 270 ? 3.938 -10.158 -12.202 1.00 96.94 270 VAL A C 1
ATOM 1974 O O . VAL A 1 270 ? 3.046 -9.518 -12.760 1.00 96.94 270 VAL A O 1
ATOM 1977 N N . LEU A 1 271 ? 5.035 -10.573 -12.831 1.00 96.38 271 LEU A N 1
ATOM 1978 C CA . LEU A 1 271 ? 5.353 -10.331 -14.240 1.00 96.38 271 LEU A CA 1
ATOM 1979 C C . LEU A 1 271 ? 4.710 -11.399 -15.135 1.00 96.38 271 LEU A C 1
ATOM 1981 O O . LEU A 1 271 ? 4.802 -12.592 -14.834 1.00 96.38 271 LEU A O 1
ATOM 1985 N N . ASN A 1 272 ? 4.105 -10.988 -16.253 1.00 95.12 272 ASN A N 1
ATOM 1986 C CA . ASN A 1 272 ? 3.443 -11.900 -17.184 1.00 95.12 272 ASN A CA 1
ATOM 1987 C C . ASN A 1 272 ? 3.737 -11.556 -18.666 1.00 95.12 272 ASN A C 1
ATOM 1989 O O . ASN A 1 272 ? 3.343 -10.483 -19.128 1.00 95.12 272 ASN A O 1
ATOM 1993 N N . PRO A 1 273 ? 4.385 -12.454 -19.440 1.00 92.56 273 PRO A N 1
ATOM 1994 C CA . PRO A 1 273 ? 5.157 -13.622 -18.995 1.00 92.56 273 PRO A CA 1
ATOM 1995 C C . PRO A 1 273 ? 6.467 -13.206 -18.284 1.00 92.56 273 PRO A C 1
ATOM 1997 O O . PRO A 1 273 ? 6.957 -12.100 -18.493 1.00 92.56 273 PRO A O 1
ATOM 2000 N N . PRO A 1 274 ? 7.103 -14.084 -17.486 1.00 88.81 274 PRO A N 1
ATOM 2001 C CA . PRO A 1 274 ? 8.243 -13.704 -16.642 1.00 88.81 274 PRO A CA 1
ATOM 2002 C C . PRO A 1 274 ? 9.520 -13.321 -17.412 1.00 88.81 274 PRO A C 1
ATOM 2004 O O . PRO A 1 274 ? 10.362 -12.613 -16.874 1.00 88.81 274 PRO A O 1
ATOM 2007 N N . SER A 1 275 ? 9.694 -13.786 -18.656 1.00 86.44 275 SER A N 1
ATOM 2008 C CA . SER A 1 275 ? 10.906 -13.532 -19.454 1.00 86.44 275 SER A CA 1
ATOM 2009 C C . SER A 1 275 ? 10.827 -12.300 -20.358 1.00 86.44 275 SER A C 1
ATOM 2011 O O . SER A 1 275 ? 11.857 -11.817 -20.812 1.00 86.44 275 SER A O 1
ATOM 2013 N N . ASN A 1 276 ? 9.616 -11.844 -20.678 1.00 86.44 276 ASN A N 1
ATOM 2014 C CA . ASN A 1 276 ? 9.363 -10.647 -21.478 1.00 86.44 276 ASN A CA 1
ATOM 2015 C C . ASN A 1 276 ? 8.004 -10.084 -21.049 1.00 86.44 276 ASN A C 1
ATOM 2017 O O . ASN A 1 276 ? 6.998 -10.396 -21.686 1.00 86.44 276 ASN A O 1
ATOM 2021 N N . PRO A 1 277 ? 7.950 -9.375 -19.915 1.00 90.88 277 PRO A N 1
ATOM 2022 C CA . PRO A 1 277 ? 6.689 -8.953 -19.330 1.00 90.88 277 PRO A CA 1
ATOM 2023 C C . PRO A 1 277 ? 5.971 -7.983 -20.265 1.00 90.88 277 PRO A C 1
ATOM 2025 O O . PRO A 1 277 ? 6.484 -6.915 -20.585 1.00 90.88 277 PRO A O 1
ATOM 2028 N N . GLU A 1 278 ? 4.764 -8.350 -20.680 1.00 94.31 278 GLU A N 1
ATOM 2029 C CA . GLU A 1 278 ? 3.850 -7.460 -21.403 1.00 94.31 278 GLU A CA 1
ATOM 2030 C C . GLU A 1 278 ? 2.856 -6.822 -20.434 1.00 94.31 278 GLU A C 1
ATOM 2032 O O . GLU A 1 278 ? 2.442 -5.672 -20.621 1.00 94.31 278 GLU A O 1
ATOM 2037 N N . THR A 1 279 ? 2.502 -7.565 -19.379 1.00 96.31 279 THR A N 1
ATOM 2038 C CA . THR A 1 279 ? 1.667 -7.100 -18.278 1.00 96.31 279 THR A CA 1
ATOM 2039 C C . THR A 1 279 ? 2.325 -7.364 -16.928 1.00 96.31 279 THR A C 1
ATOM 2041 O O . THR A 1 279 ? 3.126 -8.286 -16.749 1.00 96.31 279 THR A O 1
ATOM 2044 N N . ILE A 1 280 ? 1.995 -6.513 -15.960 1.00 97.12 280 ILE A N 1
ATOM 2045 C CA . ILE A 1 280 ? 2.414 -6.644 -14.567 1.00 97.12 280 ILE A CA 1
ATOM 2046 C C . ILE A 1 280 ? 1.173 -6.550 -13.696 1.00 97.12 280 ILE A C 1
ATOM 2048 O O . ILE A 1 280 ? 0.425 -5.574 -13.769 1.00 97.12 280 ILE A O 1
ATOM 2052 N N . THR A 1 281 ? 0.964 -7.554 -12.852 1.00 97.88 281 THR A N 1
ATOM 2053 C CA . THR A 1 281 ? -0.036 -7.488 -11.786 1.00 97.88 281 THR A CA 1
ATOM 2054 C C . THR A 1 281 ? 0.626 -6.942 -10.532 1.00 97.88 281 THR A C 1
ATOM 2056 O O . THR A 1 281 ? 1.594 -7.515 -10.036 1.00 97.88 281 THR A O 1
ATOM 2059 N N . VAL A 1 282 ? 0.101 -5.826 -10.032 1.00 97.69 282 VAL A N 1
ATOM 2060 C CA . VAL A 1 282 ? 0.550 -5.178 -8.800 1.00 97.69 282 VAL A CA 1
ATOM 2061 C C . VAL A 1 282 ? -0.502 -5.402 -7.723 1.00 97.69 282 VAL A C 1
ATOM 2063 O O . VAL A 1 282 ? -1.638 -4.944 -7.875 1.00 97.69 282 VAL A O 1
ATOM 2066 N N . THR A 1 283 ? -0.129 -6.067 -6.632 1.00 98.25 283 THR A N 1
ATOM 2067 C CA . THR A 1 283 ? -1.017 -6.368 -5.502 1.00 98.25 283 THR A CA 1
ATOM 2068 C C . THR A 1 283 ? -0.510 -5.694 -4.235 1.00 98.25 283 THR A C 1
ATOM 2070 O O . THR A 1 283 ? 0.435 -6.154 -3.614 1.00 98.25 283 THR A O 1
ATOM 2073 N N . ILE A 1 284 ? -1.156 -4.606 -3.819 1.00 98.00 284 ILE A N 1
ATOM 2074 C CA . ILE A 1 284 ? -0.770 -3.843 -2.624 1.00 98.00 284 ILE A CA 1
ATOM 2075 C C . ILE A 1 284 ? -1.769 -4.119 -1.510 1.00 98.00 284 ILE A C 1
ATOM 2077 O O . ILE A 1 284 ? -2.954 -3.807 -1.661 1.00 98.00 284 ILE A O 1
ATOM 2081 N N . THR A 1 285 ? -1.290 -4.609 -0.368 1.00 98.44 285 THR A N 1
ATOM 2082 C CA . THR A 1 285 ? -2.100 -4.742 0.847 1.00 98.44 285 THR A CA 1
ATOM 2083 C C . THR A 1 285 ? -1.662 -3.716 1.884 1.00 98.44 285 THR A C 1
ATOM 2085 O O . THR A 1 285 ? -0.553 -3.771 2.409 1.00 98.44 285 THR A O 1
ATOM 2088 N N . ALA A 1 286 ? -2.547 -2.775 2.214 1.00 98.44 286 ALA A N 1
ATOM 2089 C CA . ALA A 1 286 ? -2.353 -1.889 3.359 1.00 98.44 286 ALA A CA 1
ATOM 2090 C C . ALA A 1 286 ? -3.042 -2.468 4.597 1.00 98.44 286 ALA A C 1
ATOM 2092 O O . ALA A 1 286 ? -4.140 -3.022 4.502 1.00 98.44 286 ALA A O 1
ATOM 2093 N N . ARG A 1 287 ? -2.429 -2.287 5.766 1.00 97.88 287 ARG A N 1
ATOM 2094 C CA . ARG A 1 287 ? -2.984 -2.686 7.064 1.00 97.88 287 ARG A CA 1
ATOM 2095 C C . ARG A 1 287 ? -3.216 -1.482 7.973 1.00 97.88 287 ARG A C 1
ATOM 2097 O O . ARG A 1 287 ? -2.547 -0.455 7.854 1.00 97.88 287 ARG A O 1
ATOM 2104 N N . SER A 1 288 ? -4.151 -1.603 8.912 1.00 97.38 288 SER A N 1
ATOM 2105 C CA . SER A 1 288 ? -4.323 -0.606 9.969 1.00 97.38 288 SER A CA 1
ATOM 2106 C C . SER A 1 288 ? -3.032 -0.462 10.799 1.00 97.38 288 SER A C 1
ATOM 2108 O O . SER A 1 288 ? -2.326 -1.444 11.014 1.00 97.38 288 SER A O 1
ATOM 2110 N N . PRO A 1 289 ? -2.707 0.736 11.320 1.00 95.94 289 PRO A N 1
ATOM 2111 C CA . PRO A 1 289 ? -1.495 0.936 12.129 1.00 95.94 289 PRO A CA 1
ATOM 2112 C C . PRO A 1 289 ? -1.573 0.260 13.507 1.00 95.94 289 PRO A C 1
ATOM 2114 O O . PRO A 1 289 ? -0.574 0.112 14.201 1.00 95.94 289 PRO A O 1
ATOM 2117 N N . SER A 1 290 ? -2.775 -0.122 13.936 1.00 95.31 290 SER A N 1
ATOM 2118 C CA . SER A 1 290 ? -3.012 -0.857 15.173 1.00 95.31 290 SER A CA 1
ATOM 2119 C C . SER A 1 290 ? -4.126 -1.881 14.964 1.00 95.31 290 SER A C 1
ATOM 2121 O O . SER A 1 290 ? -5.014 -1.625 14.141 1.00 95.31 290 SER A O 1
ATOM 2123 N N . PRO A 1 291 ? -4.125 -2.995 15.712 1.00 95.50 291 PRO A N 1
ATOM 2124 C CA . PRO A 1 291 ? -5.203 -3.972 15.650 1.00 95.50 291 PRO A CA 1
ATOM 2125 C C . PRO A 1 291 ? -6.531 -3.358 16.115 1.00 95.50 291 PRO A C 1
ATOM 2127 O O . PRO A 1 291 ? -6.552 -2.498 17.004 1.00 95.50 291 PRO A O 1
ATOM 2130 N N . ASP A 1 292 ? -7.641 -3.803 15.527 1.00 93.81 292 ASP A N 1
ATOM 2131 C CA . ASP A 1 292 ? -8.984 -3.428 15.964 1.00 93.81 292 ASP A CA 1
ATOM 2132 C C . ASP A 1 292 ? -9.184 -3.875 17.426 1.00 93.81 292 ASP A C 1
ATOM 2134 O O . ASP A 1 292 ? -9.011 -5.058 17.735 1.00 93.81 292 ASP A O 1
ATOM 2138 N N . PRO A 1 293 ? -9.564 -2.971 18.351 1.00 89.00 293 PRO A N 1
ATOM 2139 C CA . PRO A 1 293 ? -9.785 -3.315 19.755 1.00 89.00 293 PRO A CA 1
ATOM 2140 C C . PRO A 1 293 ? -10.861 -4.386 19.989 1.00 89.00 293 PRO A C 1
ATOM 2142 O O . PRO A 1 293 ? -10.910 -4.943 21.086 1.00 89.00 293 PRO A O 1
ATOM 2145 N N . ARG A 1 294 ? -11.743 -4.658 19.017 1.00 89.81 294 ARG A N 1
ATOM 2146 C CA . ARG A 1 294 ? -12.795 -5.681 19.145 1.00 89.81 294 ARG A CA 1
ATOM 2147 C C . ARG A 1 294 ? -12.306 -7.074 18.761 1.00 89.81 294 ARG A C 1
ATOM 2149 O O . ARG A 1 294 ? -12.641 -8.038 19.444 1.00 89.81 294 ARG A O 1
ATOM 2156 N N . THR A 1 295 ? -11.552 -7.184 17.670 1.00 93.31 295 THR A N 1
ATOM 2157 C CA . THR A 1 295 ? -11.121 -8.475 17.104 1.00 93.31 295 THR A CA 1
ATOM 2158 C C . THR A 1 295 ? -9.680 -8.835 17.456 1.00 93.31 295 THR A C 1
ATOM 2160 O O . THR A 1 295 ? -9.302 -10.002 17.364 1.00 93.31 295 THR A O 1
ATOM 2163 N N . GLY A 1 296 ? -8.865 -7.848 17.839 1.00 94.19 296 GLY A N 1
ATOM 2164 C CA . GLY A 1 296 ? -7.422 -7.995 18.019 1.00 94.19 296 GLY A CA 1
ATOM 2165 C C . GLY A 1 296 ? -6.656 -8.195 16.707 1.00 94.19 296 GLY A C 1
ATOM 2166 O O . GLY A 1 296 ? -5.464 -8.491 16.750 1.00 94.19 296 GLY A O 1
ATOM 2167 N N . ARG A 1 297 ? -7.314 -8.052 15.549 1.00 95.06 297 ARG A N 1
ATOM 2168 C CA . ARG A 1 297 ? -6.720 -8.261 14.222 1.00 95.06 297 ARG A CA 1
ATOM 2169 C C . ARG A 1 297 ? -6.480 -6.934 13.519 1.00 95.06 297 ARG A C 1
ATOM 2171 O O . ARG A 1 297 ? -7.167 -5.951 13.777 1.00 95.06 297 ARG A O 1
ATOM 2178 N N . TYR A 1 298 ? -5.500 -6.910 12.627 1.00 96.38 298 TYR A N 1
ATOM 2179 C CA . TYR A 1 298 ? -5.300 -5.783 11.725 1.00 96.38 298 TYR A CA 1
ATOM 2180 C C . TYR A 1 298 ? -6.364 -5.799 10.631 1.00 96.38 298 TYR A C 1
ATOM 2182 O O . TYR A 1 298 ? -6.598 -6.839 10.013 1.00 96.38 298 TYR A O 1
ATOM 2190 N N . GLU A 1 299 ? -6.976 -4.644 10.387 1.00 96.06 299 GLU A N 1
ATOM 2191 C CA . GLU A 1 299 ? -7.835 -4.453 9.221 1.00 96.06 299 GLU A CA 1
ATOM 2192 C C . GLU A 1 299 ? -6.939 -4.345 7.990 1.00 96.06 299 GLU A C 1
ATOM 2194 O O . GLU A 1 299 ? -5.980 -3.569 7.997 1.00 96.06 299 GLU A O 1
ATOM 2199 N N . ARG A 1 300 ? -7.228 -5.129 6.951 1.00 97.44 300 ARG A N 1
ATOM 2200 C CA . ARG A 1 300 ? -6.455 -5.163 5.705 1.00 97.44 300 ARG A CA 1
ATOM 2201 C C . ARG A 1 300 ? -7.310 -4.678 4.545 1.00 97.44 300 ARG A C 1
ATOM 2203 O O . ARG A 1 300 ? -8.516 -4.915 4.500 1.00 97.44 300 ARG A O 1
ATOM 2210 N N . TYR A 1 301 ? -6.673 -4.008 3.597 1.00 98.19 301 TYR A N 1
ATOM 2211 C CA . TYR A 1 301 ? -7.290 -3.621 2.339 1.00 98.19 301 TYR A CA 1
ATOM 2212 C C . TYR A 1 301 ? -6.314 -3.876 1.195 1.00 98.19 301 TYR A C 1
ATOM 2214 O O . TYR A 1 301 ? -5.263 -3.236 1.115 1.00 98.19 301 TYR A O 1
ATOM 2222 N N . THR A 1 302 ? -6.688 -4.801 0.314 1.00 98.31 302 THR A N 1
ATOM 2223 C CA . THR A 1 302 ? -5.881 -5.226 -0.831 1.00 98.31 302 THR A CA 1
ATOM 2224 C C . THR A 1 302 ? -6.408 -4.605 -2.117 1.00 98.31 302 THR A C 1
ATOM 2226 O O . THR A 1 302 ? -7.610 -4.623 -2.395 1.00 98.31 302 THR A O 1
ATOM 2229 N N . VAL A 1 303 ? -5.499 -4.055 -2.917 1.00 98.25 303 VAL A N 1
ATOM 2230 C CA . VAL A 1 303 ? -5.761 -3.566 -4.272 1.00 98.25 303 VAL A CA 1
ATOM 2231 C C . VAL A 1 303 ? -4.893 -4.362 -5.225 1.00 98.25 303 VAL A C 1
ATOM 2233 O O . VAL A 1 303 ? -3.674 -4.303 -5.122 1.00 98.25 303 VAL A O 1
ATOM 2236 N N . SER A 1 304 ? -5.521 -5.063 -6.166 1.00 98.06 304 SER A N 1
ATOM 2237 C CA . SER A 1 304 ? -4.827 -5.712 -7.275 1.00 98.06 304 SER A CA 1
ATOM 2238 C C . SER A 1 304 ? -5.140 -4.962 -8.565 1.00 98.06 304 SER A C 1
ATOM 2240 O O . SER A 1 304 ? -6.304 -4.668 -8.849 1.00 98.06 304 SER A O 1
ATOM 2242 N N . THR A 1 305 ? -4.106 -4.567 -9.301 1.00 98.06 305 THR A N 1
ATOM 2243 C CA . THR A 1 305 ? -4.231 -3.865 -10.584 1.00 98.06 305 THR A CA 1
ATOM 2244 C C . THR A 1 305 ? -3.311 -4.511 -11.603 1.00 98.06 305 THR A C 1
ATOM 2246 O O . THR A 1 305 ? -2.113 -4.632 -11.369 1.00 98.06 305 THR A O 1
ATOM 2249 N N . GLU A 1 306 ? -3.868 -4.883 -12.749 1.00 97.88 306 GLU A N 1
ATOM 2250 C CA . GLU A 1 306 ? -3.096 -5.310 -13.909 1.00 97.88 306 GLU A CA 1
ATOM 2251 C C . GLU A 1 306 ? -2.743 -4.088 -14.767 1.00 97.88 306 GLU A C 1
ATOM 2253 O O . GLU A 1 306 ? -3.610 -3.277 -15.113 1.00 97.88 306 GLU A O 1
ATOM 2258 N N . VAL A 1 307 ? -1.461 -3.936 -15.088 1.00 97.44 307 VAL A N 1
ATOM 2259 C CA . VAL A 1 307 ? -0.933 -2.846 -15.909 1.00 97.44 307 VAL A CA 1
ATOM 2260 C C . VAL A 1 307 ? -0.288 -3.435 -17.153 1.00 97.44 307 VAL A C 1
ATOM 2262 O O . VAL A 1 307 ? 0.626 -4.247 -17.056 1.00 97.44 307 VAL A O 1
ATOM 2265 N N . VAL A 1 308 ? -0.756 -3.001 -18.321 1.00 96.50 308 VAL A N 1
ATOM 2266 C CA . VAL A 1 308 ? -0.117 -3.291 -19.610 1.00 96.50 308 VAL A CA 1
ATOM 2267 C C . VAL A 1 308 ? 1.021 -2.292 -19.814 1.00 96.50 308 VAL A C 1
ATOM 2269 O O . VAL A 1 308 ? 0.805 -1.084 -19.671 1.00 96.50 308 VAL A O 1
ATOM 2272 N N . LEU A 1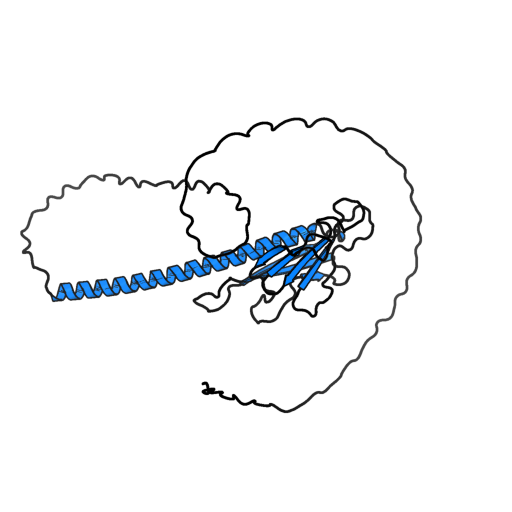 309 ? 2.222 -2.789 -20.103 1.00 95.62 309 LEU A N 1
ATOM 2273 C CA . LEU A 1 309 ? 3.400 -1.954 -20.348 1.00 95.62 309 LEU A CA 1
ATOM 2274 C C . LEU A 1 309 ? 3.335 -1.312 -21.738 1.00 95.62 309 LEU A C 1
ATOM 2276 O O . LEU A 1 309 ? 2.638 -1.787 -22.626 1.00 95.62 309 LEU A O 1
ATOM 2280 N N . ARG A 1 310 ? 4.056 -0.208 -21.952 1.00 91.25 310 ARG A N 1
ATOM 2281 C CA . ARG A 1 310 ? 3.977 0.512 -23.231 1.00 91.25 310 ARG A CA 1
ATOM 2282 C C . ARG A 1 310 ? 4.644 -0.235 -24.383 1.00 91.25 310 ARG A C 1
ATOM 2284 O O . ARG A 1 310 ? 4.132 -0.195 -25.492 1.00 91.25 310 ARG A O 1
ATOM 2291 N N . ASN A 1 311 ? 5.762 -0.905 -24.114 1.00 81.50 311 ASN A N 1
ATOM 2292 C CA . ASN A 1 311 ? 6.550 -1.610 -25.129 1.00 81.50 311 ASN A CA 1
ATOM 2293 C C . ASN A 1 311 ? 5.856 -2.879 -25.677 1.00 81.50 311 ASN A C 1
ATOM 2295 O O . ASN A 1 311 ? 6.397 -3.543 -26.554 1.00 81.50 311 ASN A O 1
ATOM 2299 N N . SER A 1 312 ? 4.673 -3.236 -25.162 1.00 69.19 312 SER A N 1
ATOM 2300 C CA . SER A 1 312 ? 3.848 -4.336 -25.681 1.00 69.19 312 SER A CA 1
ATOM 2301 C C . SER A 1 312 ? 2.723 -3.884 -26.627 1.00 69.19 312 SER A C 1
ATOM 2303 O O . SER A 1 312 ? 1.976 -4.734 -27.114 1.00 69.19 312 SER A O 1
ATOM 2305 N N . LEU A 1 313 ? 2.594 -2.575 -26.900 1.00 60.25 313 LEU A N 1
ATOM 2306 C CA . LEU A 1 313 ? 1.616 -1.993 -27.837 1.00 60.25 313 LEU A CA 1
ATOM 2307 C C . LEU A 1 313 ? 2.216 -1.756 -29.227 1.00 60.25 313 LEU A C 1
ATOM 2309 O O . LEU A 1 313 ? 1.505 -2.061 -30.214 1.00 60.25 313 LEU A O 1
#

pLDDT: mean 76.7, std 24.25, range [34.38, 98.44]

Foldseek 3Di:
DDDDDDDDDDDDDDDDDDDDDDDDDDDDDDDDDDDDDDDDDDDDDDDDDDDDDDDDDDDDDDDDDDDDDDDDDDDDDPDDDDDDDDDPPPPPPPPPPPPPPPPPPPPPDDDDPDDDDDDPDPDDDDDPVNVVVVVVVVVVVVVVVVVVVVVVVLVVVVVVLLVVQVVLQVQLVVVVLVLQQQFPAAPPPLPDAQKDFDPDPPDPKGKIWGAHPPVNPRDQQDFQRIKMWMDDDQFTWMGRGPDPPDDTDTSGGQKAQCQPPPPDGDHQWDAVPPVRGQKIKGKIKHWGPAARPVPRHIDIDIDIDIHGGPVND

Sequence (313 aa):
MAPCGCGGRNRLEEAVPGTRRPASISPYPSRPGASGSASSGPPGSTTGRSRRSSSADRVASVREHVRNARDTGSSLVLTGPCAGTNFPVERGSPPETRYRVIVLGTRAGAAPTASARSACSGERGFTLVEMLIGLTLVLLLMSSVSLLVIEGSRLNRSTQMAIAAQATARNCSSVIVQTLRTAGWDPLGVGIPSVLPDPDPTDDVEQIEVFADLDEDGSTVSEGERVTIRHSGDRLEWRRSADPDAPFETLGVNITNDSDGDGTSEPMFVLNPPSNPETITVTITARSPSPDPRTGRYERYTVSTEVVLRNSL

Secondary structure (DSSP, 8-state):
--------------PPP------------PPPP---------------------------------------------------------------------------PPP-------------PPPHHHHHHHHHHHHHHHHHHHHHHHHHHHHHHHHHHHHHHHHHHHHHHHHHHHHHHHTT--SS-----SEE--S-TTSS--EEEEE--SSSSS-S-STTTEEEEEEETTEEEEE-SS-TTSPPEEEEESEES-SSSSS----SEEEESTTS-SEEEEEEEEE-SS--TTTSS--EEEEEEEEE-GGG-